Protein AF-A0A8S1L8Z8-F1 (afdb_monomer)

pLDDT: mean 78.49, std 13.45, range [33.56, 95.44]

Secondary structure (DSSP, 8-state):
-HHHHHHHTSTT--HHHHHHHHHHHHHHHHTT---TT----SHHHHHHHHHHHHHHHHHHHHHHHHHHHHHS--HHHHHHHHHHHHHHHHHHHHHHHHHHHHHHHHHHH-SS-TTHHHHHHHHHHHHHHHHHHHHHHHHHHHHHHHHHHHHHHHHHHHHHHHHHHHHHHHHHHHHHHHHHHHHHHHHHHHHHHTT--

Sequence (197 aa):
MWIAEKALQRENLQTIQLFKHCFLEVILSLLAYAYEDYVPVTNLGRIILSYAAYAGFVMASIIISAIIQAFEQEYGEYQACVLLDKLIMKESMYQVTSNIGEQFYYIMKFDKNPFTYNRVKIIQTELKEFQMLKRQYKSIISENIVNLFKRRSRESNDILEEYQDIMKMCKYQNKQIQEMLEELISLQNYHYHNWYD

InterPro domains:
  IPR015449 Potassium channel, calcium-activated, SK [PTHR10153] (4-186)

Mean predicted aligned error: 16.6 Å

Solvent-accessible surface area (backbone atoms only — not comparable to full-atom values): 10795 Å² total; per-residue (Å²): 108,36,55,55,41,72,55,58,71,46,93,80,65,56,72,67,58,57,50,52,52,55,51,50,50,47,52,32,24,28,68,75,44,81,62,89,90,73,68,54,72,19,72,68,38,42,52,52,45,52,51,34,29,50,53,22,52,54,50,50,51,53,51,52,51,52,51,52,58,72,67,52,71,51,72,69,55,49,51,50,50,56,52,49,52,50,47,54,53,50,51,53,45,48,53,48,51,50,54,42,51,52,49,50,50,56,52,72,74,39,87,86,49,97,56,50,68,60,46,53,53,48,42,54,51,45,52,52,50,46,53,50,53,52,51,52,53,50,47,59,50,52,54,53,50,52,54,52,49,56,47,54,51,48,57,51,48,55,52,50,50,53,53,51,50,53,51,51,50,53,53,52,50,52,50,53,52,49,54,52,51,53,51,51,52,52,53,52,53,54,56,58,55,70,73,78,115

Radius of gyration: 38.93 Å; Cα contacts (8 Å, |Δi|>4): 71; chains: 1; bounding box: 88×22×127 Å

Organism: Paramecium primaurelia (NCBI:txid5886)

Nearest PDB structures (foldseek):
  6cnn-assembly1_A  TM=8.667E-01  e=1.350E-03  Homo sapiens
  4wpe-assembly1_A-2  TM=2.719E-01  e=7.290E+00  Saccharomyces cerevisiae S288C

Foldseek 3Di:
DQLVVVVVVPPDDDPVVSVVLLVVLLVCLLVVHDDPVRDRPDPVSVVSSVVSNVNSVVVVVVVVVVVVVVPPDDPVRVVVVLVVLLVVLVVVLVVLVVLLVVLVCVCVVCVDDPCNVVSVVSNVVSVVVSVVSVVVSVVSVVVVVVVVVVVVVVVVVVVVVVVVVVVVVVVVVVVVVVVVVVVVVVVVVVVVVVVVD

Structure (mmCIF, N/CA/C/O backbone):
data_AF-A0A8S1L8Z8-F1
#
_entry.id   AF-A0A8S1L8Z8-F1
#
loop_
_atom_site.group_PDB
_atom_site.id
_atom_site.type_symbol
_atom_site.label_atom_id
_atom_site.label_alt_id
_atom_site.label_comp_id
_atom_site.label_asym_id
_atom_site.label_entity_id
_atom_site.label_seq_id
_atom_site.pdbx_PDB_ins_code
_atom_site.Cartn_x
_atom_site.Cartn_y
_atom_site.Cartn_z
_atom_site.occupancy
_atom_site.B_iso_or_equiv
_atom_si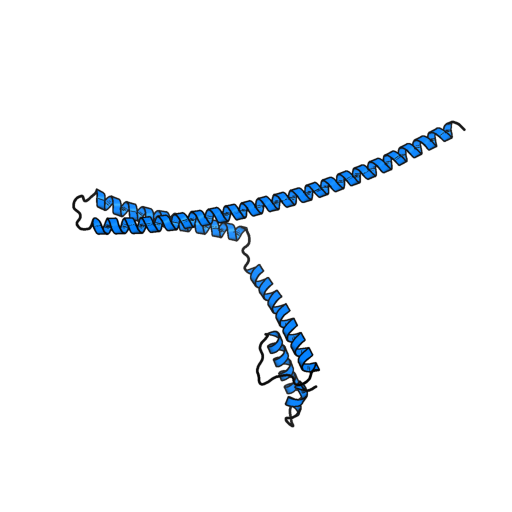te.auth_seq_id
_atom_site.auth_comp_id
_atom_site.auth_asym_id
_atom_site.auth_atom_id
_atom_site.pdbx_PDB_model_num
ATOM 1 N N . MET A 1 1 ? 45.041 5.439 -21.479 1.00 40.00 1 MET A N 1
ATOM 2 C CA . MET A 1 1 ? 46.515 5.354 -21.456 1.00 40.00 1 MET A CA 1
ATOM 3 C C . MET A 1 1 ? 47.145 5.819 -20.136 1.00 40.00 1 MET A C 1
ATOM 5 O O . MET A 1 1 ? 48.226 5.347 -19.870 1.00 40.00 1 MET A O 1
ATOM 9 N N . TRP A 1 2 ? 46.496 6.586 -19.240 1.00 33.56 2 TRP A N 1
ATOM 10 C CA . TRP A 1 2 ? 47.088 6.927 -17.926 1.00 33.56 2 TRP A CA 1
ATOM 11 C C . TRP A 1 2 ? 46.475 6.209 -16.702 1.00 33.56 2 TRP A C 1
ATOM 13 O O . TRP A 1 2 ? 47.080 6.242 -15.638 1.00 33.56 2 TRP A O 1
ATOM 23 N N . ILE A 1 3 ? 45.326 5.519 -16.808 1.00 45.06 3 ILE A N 1
ATOM 24 C CA . ILE A 1 3 ? 44.947 4.506 -15.782 1.00 45.06 3 ILE A CA 1
ATOM 25 C C . ILE A 1 3 ? 46.004 3.392 -15.779 1.00 45.06 3 ILE A C 1
ATOM 27 O O . ILE A 1 3 ? 46.459 2.933 -14.739 1.00 45.06 3 ILE A O 1
ATOM 31 N N . ALA A 1 4 ? 46.467 3.045 -16.984 1.00 42.94 4 ALA A N 1
ATOM 32 C CA . ALA A 1 4 ? 47.589 2.151 -17.192 1.00 42.94 4 ALA A CA 1
ATOM 33 C C . ALA A 1 4 ? 48.902 2.721 -16.623 1.00 42.94 4 ALA A C 1
ATOM 35 O O . ALA A 1 4 ? 49.650 1.963 -16.026 1.00 42.94 4 ALA A O 1
ATOM 36 N N . GLU A 1 5 ? 49.181 4.027 -16.723 1.00 41.53 5 GLU A N 1
ATOM 37 C CA . GLU A 1 5 ? 50.486 4.585 -16.318 1.00 41.53 5 GLU A CA 1
ATOM 38 C C . GLU A 1 5 ? 50.757 4.582 -14.809 1.00 41.53 5 GLU A C 1
ATOM 40 O O . GLU A 1 5 ? 51.890 4.314 -14.427 1.00 41.53 5 GLU A O 1
ATOM 45 N N . LYS A 1 6 ? 49.770 4.785 -13.925 1.00 45.47 6 LYS A N 1
ATOM 46 C CA . LYS A 1 6 ? 50.043 4.747 -12.468 1.00 45.47 6 LYS A CA 1
ATOM 47 C C . LYS A 1 6 ? 50.309 3.321 -11.954 1.00 45.47 6 LYS A C 1
ATOM 49 O O . LYS A 1 6 ? 51.037 3.140 -10.981 1.00 45.47 6 LYS A O 1
ATOM 54 N N . ALA A 1 7 ? 49.769 2.309 -12.639 1.00 44.31 7 ALA A N 1
ATOM 55 C CA . ALA A 1 7 ? 50.086 0.898 -12.412 1.00 44.31 7 ALA A CA 1
ATOM 56 C C . ALA A 1 7 ? 51.358 0.438 -13.161 1.00 44.31 7 ALA A C 1
ATOM 58 O O . ALA A 1 7 ? 52.054 -0.442 -12.664 1.00 44.31 7 ALA A O 1
ATOM 59 N N . LEU A 1 8 ? 51.698 1.056 -14.302 1.00 43.69 8 LEU A N 1
ATOM 60 C CA . LEU A 1 8 ? 52.957 0.848 -15.042 1.00 43.69 8 LEU A CA 1
ATOM 61 C C . LEU A 1 8 ? 54.173 1.528 -14.389 1.00 43.69 8 LEU A C 1
ATOM 63 O O . LEU A 1 8 ? 55.294 1.084 -14.603 1.00 43.69 8 LEU A O 1
ATOM 67 N N . GLN A 1 9 ? 53.978 2.587 -13.596 1.00 45.62 9 GLN A N 1
ATOM 68 C CA . GLN A 1 9 ? 55.050 3.287 -12.872 1.00 45.62 9 GLN A CA 1
ATOM 69 C C . GLN A 1 9 ? 55.606 2.498 -11.675 1.00 45.62 9 GLN A C 1
ATOM 71 O O . GLN A 1 9 ? 56.643 2.866 -11.128 1.00 45.62 9 GLN A O 1
ATOM 76 N N . ARG A 1 10 ? 54.950 1.407 -11.259 1.00 50.19 10 ARG A N 1
ATOM 77 C CA . ARG A 1 10 ? 55.551 0.405 -10.372 1.00 50.19 10 ARG A CA 1
ATOM 78 C C . ARG A 1 10 ? 56.229 -0.628 -11.263 1.00 50.19 10 ARG A C 1
ATOM 80 O O . ARG A 1 10 ? 55.540 -1.378 -11.943 1.00 50.19 10 ARG A O 1
ATOM 87 N N . GLU A 1 11 ? 57.558 -0.655 -11.247 1.00 45.78 11 GLU A N 1
ATOM 88 C CA . GLU A 1 11 ? 58.464 -1.356 -12.179 1.00 45.78 11 GLU A CA 1
ATOM 89 C C . GLU A 1 11 ? 58.267 -2.883 -12.372 1.00 45.78 11 GLU A C 1
ATOM 91 O O . GLU A 1 11 ? 59.116 -3.527 -12.975 1.00 45.78 11 GLU A O 1
ATOM 96 N N . ASN A 1 12 ? 57.185 -3.515 -11.902 1.00 51.72 12 ASN A N 1
ATOM 97 C CA . ASN A 1 12 ? 56.955 -4.953 -12.086 1.00 51.72 12 ASN A CA 1
ATOM 98 C C . ASN A 1 12 ? 55.495 -5.394 -11.841 1.00 51.72 12 ASN A C 1
ATOM 100 O O . ASN A 1 12 ? 55.239 -6.306 -11.054 1.00 51.72 12 ASN A O 1
ATOM 104 N N . LEU A 1 13 ? 54.503 -4.776 -12.494 1.00 55.84 13 LEU A N 1
ATOM 105 C CA . LEU A 1 13 ? 53.135 -5.319 -12.479 1.00 55.84 13 LEU A CA 1
ATOM 106 C C . LEU A 1 13 ? 52.846 -6.183 -13.712 1.00 55.84 13 LEU A C 1
ATOM 108 O O . LEU A 1 13 ? 52.823 -5.713 -14.848 1.00 55.84 13 LEU A O 1
ATOM 112 N N . GLN A 1 14 ? 52.572 -7.465 -13.464 1.00 66.12 14 GLN A N 1
ATOM 113 C CA . GLN A 1 14 ? 52.129 -8.430 -14.469 1.00 66.12 14 GLN A CA 1
ATOM 114 C C . GLN A 1 14 ? 50.819 -7.944 -15.117 1.00 66.12 14 GLN A C 1
ATOM 116 O O . GLN A 1 14 ? 49.905 -7.500 -14.421 1.00 66.12 14 GLN A O 1
ATOM 121 N N . THR A 1 15 ? 50.684 -8.075 -16.439 1.00 64.81 15 THR A N 1
ATOM 122 C CA . THR A 1 15 ? 49.499 -7.676 -17.236 1.00 64.81 15 THR A CA 1
ATOM 123 C C . THR A 1 15 ? 48.162 -8.157 -16.658 1.00 64.81 15 THR A C 1
ATOM 125 O O . THR A 1 15 ? 47.149 -7.466 -16.756 1.00 64.81 15 THR A O 1
ATOM 128 N N . ILE A 1 16 ? 48.162 -9.309 -15.985 1.00 67.06 16 ILE A N 1
ATOM 129 C CA . ILE A 1 16 ? 46.995 -9.888 -15.305 1.00 67.06 16 ILE A CA 1
ATOM 130 C C . ILE A 1 16 ? 46.530 -9.026 -14.118 1.00 67.06 16 ILE A C 1
ATOM 132 O O . ILE A 1 16 ? 45.330 -8.894 -13.884 1.00 67.06 16 ILE A O 1
ATOM 136 N N . GLN A 1 17 ? 47.452 -8.431 -13.360 1.00 68.75 17 GLN A N 1
ATOM 137 C CA . GLN A 1 17 ? 47.114 -7.568 -12.224 1.00 68.75 17 GLN A CA 1
ATOM 138 C C . GLN A 1 17 ? 46.513 -6.241 -12.704 1.00 68.75 17 GLN A C 1
ATOM 140 O O . GLN A 1 17 ? 45.482 -5.823 -12.184 1.00 68.75 17 GLN A O 1
ATOM 145 N N . LEU A 1 18 ? 47.072 -5.642 -13.762 1.00 68.81 18 LEU A N 1
ATOM 146 C CA . LEU A 1 18 ? 46.500 -4.458 -14.420 1.00 68.81 18 LEU A CA 1
ATOM 147 C C . LEU A 1 18 ? 45.060 -4.696 -14.893 1.00 68.81 18 LEU A C 1
ATOM 149 O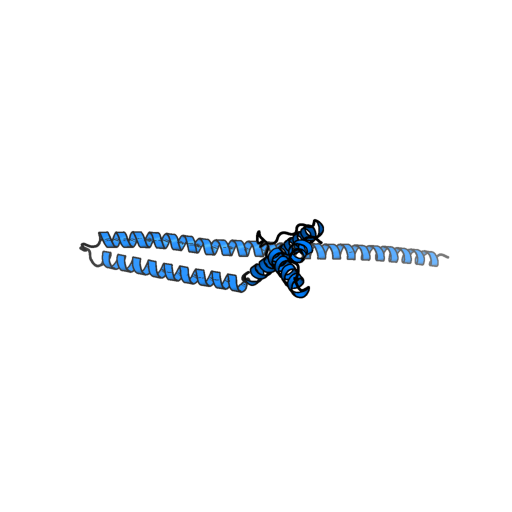 O . LEU A 1 18 ? 44.186 -3.867 -14.648 1.00 68.81 18 LEU A O 1
ATOM 153 N N . PHE A 1 19 ? 44.792 -5.844 -15.520 1.00 74.19 19 PHE A N 1
ATOM 154 C CA . PHE A 1 19 ? 43.442 -6.188 -15.969 1.00 74.19 19 PHE A CA 1
ATOM 155 C C . PHE A 1 19 ? 42.450 -6.303 -14.801 1.00 74.19 19 PHE A C 1
ATOM 157 O O . PHE A 1 19 ? 41.339 -5.783 -14.884 1.00 74.19 19 PHE A O 1
ATOM 164 N N . LYS A 1 20 ? 42.861 -6.925 -13.686 1.00 77.44 20 LYS A N 1
ATOM 165 C CA . LYS A 1 20 ? 42.032 -7.036 -12.473 1.00 77.44 20 LYS A CA 1
ATOM 166 C C . LYS A 1 20 ? 41.680 -5.670 -11.881 1.00 77.44 20 LYS A C 1
ATOM 168 O O . LYS A 1 20 ? 40.533 -5.471 -11.492 1.00 77.44 20 LYS A O 1
ATOM 173 N N . HIS A 1 21 ? 42.632 -4.738 -11.838 1.00 74.50 21 HIS A N 1
ATOM 174 C CA . HIS A 1 21 ? 42.389 -3.387 -11.326 1.00 74.50 21 HIS A CA 1
ATOM 175 C C . HIS A 1 21 ? 41.426 -2.599 -12.219 1.00 74.50 21 HIS A C 1
ATOM 177 O O . HIS A 1 21 ? 40.446 -2.060 -11.714 1.00 74.50 21 HIS A O 1
ATOM 183 N N . CYS A 1 22 ? 41.626 -2.623 -13.540 1.00 75.31 22 CYS A N 1
ATOM 184 C CA . CYS A 1 22 ? 40.702 -1.985 -14.483 1.00 75.31 22 CYS A CA 1
ATOM 185 C C . CYS A 1 22 ? 39.285 -2.572 -14.394 1.00 75.31 22 CYS A C 1
ATOM 187 O O . CYS A 1 22 ? 38.303 -1.837 -14.435 1.00 75.31 22 CYS A O 1
ATOM 189 N N . PHE A 1 23 ? 39.163 -3.896 -14.263 1.00 80.69 23 PHE A N 1
ATOM 190 C CA . PHE A 1 23 ? 37.865 -4.557 -14.134 1.00 80.69 23 PHE A CA 1
ATOM 191 C C . PHE A 1 23 ? 37.140 -4.150 -12.845 1.00 80.69 23 PHE A C 1
ATOM 193 O O . PHE A 1 23 ? 35.948 -3.843 -12.872 1.00 80.69 23 PHE A O 1
ATOM 200 N N . LEU A 1 24 ? 37.870 -4.090 -11.729 1.00 81.88 24 LEU A N 1
ATOM 201 C CA . LEU A 1 24 ? 37.337 -3.644 -10.446 1.00 81.88 24 LEU A CA 1
ATOM 202 C C . LEU A 1 24 ? 36.880 -2.178 -10.502 1.00 81.88 24 LEU A C 1
ATOM 204 O O . LEU A 1 24 ? 35.783 -1.875 -10.047 1.00 81.88 24 LEU A O 1
ATOM 208 N N . GLU A 1 25 ? 37.659 -1.284 -11.115 1.00 78.06 25 GLU A N 1
ATOM 209 C CA . GLU A 1 25 ? 37.277 0.126 -11.293 1.00 78.06 25 GLU A CA 1
ATOM 210 C C . GLU A 1 25 ? 36.000 0.290 -12.124 1.00 78.06 25 GLU A C 1
ATOM 212 O O . GLU A 1 25 ? 35.131 1.086 -11.771 1.00 78.06 25 GLU A O 1
ATOM 217 N N . VAL A 1 26 ? 35.847 -0.485 -13.201 1.00 81.00 26 VAL A N 1
ATOM 218 C CA . VAL A 1 26 ? 34.633 -0.448 -14.028 1.00 81.00 26 VAL A CA 1
ATOM 219 C C . VAL A 1 26 ? 33.415 -0.927 -13.235 1.00 81.00 26 VAL A C 1
ATOM 221 O O . VAL A 1 26 ? 32.364 -0.296 -13.316 1.00 81.00 26 VAL A O 1
ATOM 224 N N . ILE A 1 27 ? 33.547 -1.988 -12.430 1.00 83.00 27 ILE A N 1
ATOM 225 C CA . ILE A 1 27 ? 32.463 -2.468 -11.554 1.00 83.00 27 ILE A CA 1
ATOM 226 C C . ILE A 1 27 ? 32.089 -1.420 -10.505 1.00 83.00 27 ILE A C 1
ATOM 228 O O . ILE A 1 27 ? 30.907 -1.159 -10.293 1.00 83.00 27 ILE A O 1
ATOM 232 N N . LEU A 1 28 ? 33.074 -0.804 -9.856 1.00 82.38 28 LEU A N 1
ATOM 233 C CA . LEU A 1 28 ? 32.818 0.231 -8.856 1.00 82.38 28 LEU A CA 1
ATOM 234 C C . LEU A 1 28 ? 32.130 1.445 -9.491 1.00 82.38 28 LEU A C 1
ATOM 236 O O . LEU A 1 28 ? 31.117 1.916 -8.977 1.00 82.38 28 LEU A O 1
ATOM 240 N N . SER A 1 29 ? 32.597 1.868 -10.667 1.00 81.38 29 SER A N 1
ATOM 241 C CA . SER A 1 29 ? 31.971 2.944 -11.433 1.00 81.38 29 SER A CA 1
ATOM 242 C C . SER A 1 29 ? 30.536 2.604 -11.850 1.00 81.38 29 SER A C 1
ATOM 244 O O . SER A 1 29 ? 29.681 3.482 -11.793 1.00 81.38 29 SER A O 1
ATOM 246 N N . LEU A 1 30 ? 30.246 1.351 -12.228 1.00 82.19 30 LEU A N 1
ATOM 247 C CA . LEU A 1 30 ? 28.883 0.872 -12.510 1.00 82.19 30 LEU A CA 1
ATOM 248 C C . LEU A 1 30 ? 27.980 0.949 -11.268 1.00 82.19 30 LEU A C 1
ATOM 250 O O . LEU A 1 30 ? 26.796 1.246 -11.381 1.00 82.19 30 LEU A O 1
ATOM 254 N N . LEU A 1 31 ? 28.536 0.721 -10.080 1.00 82.88 31 LEU A N 1
ATOM 255 C CA . LEU A 1 31 ? 27.826 0.840 -8.804 1.00 82.88 31 LEU A CA 1
ATOM 256 C C . LEU A 1 31 ? 27.751 2.285 -8.282 1.00 82.88 31 LEU A C 1
A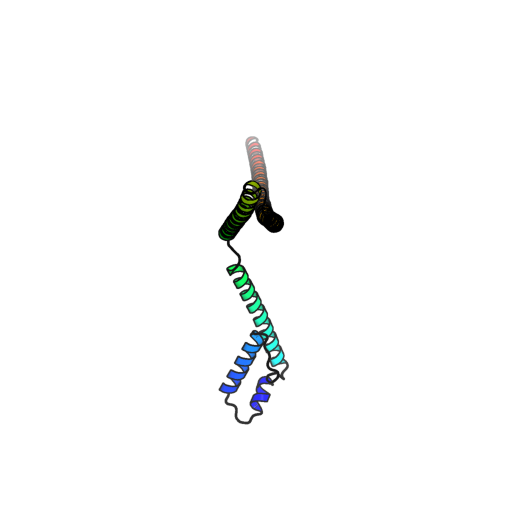TOM 258 O O . LEU A 1 31 ? 27.312 2.499 -7.154 1.00 82.88 31 LEU A O 1
ATOM 262 N N . ALA A 1 32 ? 28.184 3.270 -9.079 1.00 77.75 32 ALA A N 1
ATOM 263 C CA . ALA A 1 32 ? 28.322 4.671 -8.676 1.00 77.75 32 ALA A CA 1
ATOM 264 C C . ALA A 1 32 ? 29.169 4.860 -7.399 1.00 77.75 32 ALA A C 1
ATOM 266 O O . ALA A 1 32 ? 29.003 5.835 -6.666 1.00 77.75 32 ALA A O 1
ATOM 267 N N . TYR A 1 33 ? 30.092 3.931 -7.142 1.00 77.94 33 TYR A N 1
ATOM 268 C CA . TYR A 1 33 ? 31.011 3.965 -6.017 1.00 77.94 33 TYR A CA 1
ATOM 269 C C . TYR A 1 33 ? 32.418 4.293 -6.517 1.00 77.94 33 TYR A C 1
ATOM 271 O O . TYR A 1 33 ? 32.887 3.724 -7.501 1.00 77.94 33 TYR A O 1
ATOM 279 N N . ALA A 1 34 ? 33.114 5.203 -5.842 1.00 67.06 34 ALA A N 1
ATOM 280 C CA . ALA A 1 34 ? 34.468 5.595 -6.213 1.00 67.06 34 ALA A CA 1
ATOM 281 C C . ALA A 1 34 ? 35.375 5.610 -4.980 1.00 67.06 34 ALA A C 1
ATOM 283 O O . ALA A 1 34 ? 35.053 6.242 -3.977 1.00 67.06 34 ALA A O 1
ATOM 284 N N . TYR A 1 35 ? 36.521 4.933 -5.074 1.00 67.12 35 TYR A N 1
ATOM 285 C CA . TYR A 1 35 ? 37.623 5.102 -4.128 1.00 67.12 35 TYR A CA 1
ATOM 286 C C . TYR A 1 35 ? 38.502 6.274 -4.578 1.00 67.12 35 TYR A C 1
ATOM 288 O O . TYR A 1 35 ? 38.865 6.353 -5.752 1.00 67.12 35 TYR A O 1
ATOM 296 N N . GLU A 1 36 ? 38.894 7.148 -3.648 1.00 59.69 36 GLU A N 1
ATOM 297 C CA . GLU A 1 36 ? 39.768 8.301 -3.936 1.00 59.69 36 GLU A CA 1
ATOM 298 C C . GLU A 1 36 ? 41.150 7.886 -4.480 1.00 59.69 36 GLU A C 1
ATOM 300 O O . GLU A 1 36 ? 41.777 8.630 -5.235 1.00 59.69 36 GLU A O 1
ATOM 305 N N . ASP A 1 37 ? 41.597 6.667 -4.171 1.00 59.28 37 ASP A N 1
ATOM 306 C CA . ASP A 1 37 ? 42.913 6.152 -4.564 1.00 59.28 37 ASP A CA 1
ATOM 307 C C . ASP A 1 37 ? 43.025 5.777 -6.056 1.00 59.28 37 ASP A C 1
ATOM 309 O O . ASP A 1 37 ? 44.136 5.698 -6.594 1.00 59.28 37 ASP A O 1
ATOM 313 N N . TYR A 1 38 ? 41.894 5.578 -6.744 1.00 58.94 38 TYR A N 1
ATOM 314 C CA . TYR A 1 38 ? 41.819 4.986 -8.085 1.00 58.94 38 TYR A CA 1
ATOM 315 C C . TYR A 1 38 ? 41.048 5.897 -9.054 1.00 58.94 38 TYR A C 1
ATOM 317 O O . TYR A 1 38 ? 39.907 5.634 -9.429 1.00 58.94 38 TYR A O 1
ATOM 325 N N . VAL A 1 39 ? 41.675 7.012 -9.448 1.00 65.69 39 VAL A N 1
ATOM 326 C CA . VAL A 1 39 ? 41.102 7.990 -10.392 1.00 65.69 39 VAL A CA 1
ATOM 327 C C . VAL A 1 39 ? 41.846 7.956 -11.731 1.00 65.69 39 VAL A C 1
ATOM 329 O O . VAL A 1 39 ? 43.077 8.078 -11.762 1.00 65.69 39 VAL A O 1
ATOM 332 N N . PRO A 1 40 ? 41.133 7.878 -12.871 1.00 67.94 40 PRO A N 1
ATOM 333 C CA . PRO A 1 40 ? 41.758 7.897 -14.181 1.00 67.94 40 PRO A CA 1
ATOM 334 C C . PRO A 1 40 ? 42.373 9.257 -14.499 1.00 67.94 40 PRO A C 1
ATOM 336 O O . PRO A 1 40 ? 41.701 10.291 -14.568 1.00 67.94 40 PRO A O 1
ATOM 339 N N . VAL A 1 41 ? 43.670 9.257 -14.790 1.00 69.94 41 VAL A N 1
ATOM 340 C CA . VAL A 1 41 ? 44.373 10.500 -15.127 1.00 69.94 41 VAL A CA 1
ATOM 341 C C . VAL A 1 41 ? 44.239 10.844 -16.621 1.00 69.94 41 VAL A C 1
ATOM 343 O O . VAL A 1 41 ? 44.317 12.008 -16.995 1.00 69.94 41 VAL A O 1
ATOM 346 N N . THR A 1 42 ? 43.932 9.865 -17.486 1.00 77.88 42 THR A N 1
ATOM 347 C CA . THR A 1 42 ? 43.736 10.117 -18.928 1.00 77.88 42 THR A CA 1
ATOM 348 C C . THR A 1 42 ? 42.338 10.603 -19.230 1.00 77.88 42 THR A C 1
ATOM 350 O O . THR A 1 42 ? 41.378 9.967 -18.801 1.00 77.88 42 THR A O 1
ATOM 353 N N . ASN A 1 43 ? 42.234 11.555 -20.157 1.00 79.25 43 ASN A N 1
ATOM 354 C CA . ASN A 1 43 ? 40.965 11.985 -20.748 1.00 79.25 43 ASN A CA 1
ATOM 355 C C . ASN A 1 43 ? 40.147 10.806 -21.308 1.00 79.25 43 ASN A C 1
ATOM 357 O O . ASN A 1 43 ? 38.970 10.685 -20.996 1.00 79.25 43 ASN A O 1
ATOM 361 N N . LEU A 1 44 ? 40.773 9.871 -22.037 1.00 79.06 44 LEU A N 1
ATOM 362 C CA . LEU A 1 44 ? 40.081 8.674 -22.544 1.00 79.06 44 LEU A CA 1
ATOM 363 C C . LEU A 1 44 ? 39.584 7.744 -21.426 1.00 79.06 44 LEU A C 1
ATOM 365 O O . LEU A 1 44 ? 38.491 7.202 -21.516 1.00 79.06 44 LEU A O 1
ATOM 369 N N . GLY A 1 45 ? 40.369 7.578 -20.359 1.00 76.38 45 GLY A N 1
ATOM 370 C CA . GLY A 1 45 ? 39.969 6.762 -19.209 1.00 76.38 45 GLY A CA 1
ATOM 371 C C . GLY A 1 45 ? 38.801 7.380 -18.439 1.00 76.38 45 GLY A C 1
ATOM 372 O O . GLY A 1 45 ? 37.883 6.670 -18.046 1.00 76.38 45 GLY A O 1
ATOM 373 N N . ARG A 1 46 ? 38.800 8.712 -18.300 1.00 80.00 46 ARG A N 1
ATOM 374 C CA . ARG A 1 46 ? 37.684 9.473 -17.722 1.00 80.00 46 ARG A CA 1
ATOM 375 C C . ARG A 1 46 ? 36.407 9.282 -18.532 1.00 80.00 46 ARG A C 1
ATOM 377 O O . ARG A 1 46 ? 35.385 8.964 -17.946 1.00 80.00 46 ARG A O 1
ATOM 384 N N . ILE A 1 47 ? 36.488 9.387 -19.861 1.00 85.38 47 ILE A N 1
ATOM 385 C CA . ILE A 1 47 ? 35.341 9.158 -20.753 1.00 85.38 47 ILE A CA 1
ATOM 386 C C . ILE A 1 47 ? 34.781 7.740 -20.570 1.00 85.38 47 ILE A C 1
ATOM 388 O O . ILE A 1 47 ? 33.573 7.580 -20.416 1.00 85.38 47 ILE A O 1
ATOM 392 N N . ILE A 1 48 ? 35.641 6.716 -20.534 1.00 84.19 48 ILE A N 1
ATOM 393 C CA . ILE A 1 48 ? 35.214 5.318 -20.358 1.00 84.19 48 ILE A CA 1
ATOM 394 C C . ILE A 1 48 ? 34.509 5.111 -19.010 1.00 84.19 48 ILE A C 1
ATOM 396 O O . ILE A 1 48 ? 33.437 4.508 -18.982 1.00 84.19 48 ILE A O 1
ATOM 400 N N . LEU A 1 49 ? 35.056 5.635 -17.907 1.00 82.81 49 LEU A N 1
ATOM 401 C CA . LEU A 1 49 ? 34.394 5.530 -16.601 1.00 82.81 49 LEU A CA 1
ATOM 402 C C . LEU A 1 49 ? 33.089 6.332 -16.544 1.00 82.81 49 LEU A C 1
ATOM 404 O O . LEU A 1 49 ? 32.120 5.863 -15.960 1.00 82.81 49 LEU A O 1
ATOM 408 N N . SER A 1 50 ? 33.000 7.490 -17.204 1.00 83.56 50 SER A N 1
ATOM 409 C CA . SER A 1 50 ? 31.733 8.226 -17.312 1.00 83.56 50 SER A CA 1
ATOM 410 C C . SER A 1 50 ? 30.650 7.411 -18.030 1.00 83.56 50 SER A C 1
ATOM 412 O O . SER A 1 50 ? 29.510 7.379 -17.568 1.00 83.56 50 SER A O 1
ATOM 414 N N . TYR A 1 51 ? 30.996 6.701 -19.111 1.00 87.31 51 TYR A N 1
ATOM 415 C CA . TYR A 1 51 ? 30.066 5.781 -19.774 1.00 87.31 51 TYR A CA 1
ATOM 416 C C . TYR A 1 51 ? 29.700 4.583 -18.893 1.00 87.31 51 TYR A C 1
ATOM 418 O O . TYR A 1 51 ? 28.533 4.197 -18.860 1.00 87.31 51 TYR A O 1
ATOM 426 N N . ALA A 1 52 ? 30.659 4.020 -18.151 1.00 86.06 52 ALA A N 1
ATOM 427 C CA . ALA A 1 52 ? 30.395 2.936 -17.206 1.00 86.06 52 ALA A CA 1
ATOM 428 C C . ALA A 1 52 ? 29.439 3.382 -16.087 1.00 86.06 52 ALA A C 1
ATOM 430 O O . ALA A 1 52 ? 28.469 2.689 -15.801 1.00 86.06 52 ALA A O 1
ATOM 431 N N . ALA A 1 53 ? 29.642 4.570 -15.512 1.00 85.56 53 ALA A N 1
ATOM 432 C CA . ALA A 1 53 ? 28.739 5.140 -14.514 1.00 85.56 53 ALA A CA 1
ATOM 433 C C . ALA A 1 53 ? 27.327 5.373 -15.071 1.00 85.56 53 ALA A C 1
ATOM 435 O O . ALA A 1 53 ? 26.339 5.026 -14.423 1.00 85.56 53 ALA A O 1
ATOM 436 N N . TYR A 1 54 ? 27.218 5.902 -16.293 1.00 90.44 54 TYR A N 1
ATOM 437 C CA . TYR A 1 54 ? 25.922 6.096 -16.941 1.00 90.44 54 TYR A CA 1
ATOM 438 C C . TYR A 1 54 ? 25.201 4.767 -17.206 1.00 90.44 54 TYR A C 1
ATOM 440 O O . TYR A 1 54 ? 24.020 4.630 -16.893 1.00 90.44 54 TYR A O 1
ATOM 448 N N . ALA A 1 55 ? 25.910 3.760 -17.723 1.00 89.62 55 ALA A N 1
ATOM 449 C CA . ALA A 1 55 ? 25.354 2.425 -17.933 1.00 89.62 55 ALA A CA 1
ATOM 450 C C . ALA A 1 55 ? 24.886 1.788 -16.614 1.00 89.62 55 ALA A C 1
ATOM 452 O O . ALA A 1 55 ? 23.821 1.175 -16.564 1.00 89.62 55 ALA A O 1
ATOM 453 N N . GLY A 1 56 ? 25.648 1.989 -15.537 1.00 89.31 56 GLY A N 1
ATOM 454 C CA . GLY A 1 56 ? 25.300 1.546 -14.191 1.00 89.31 56 GLY A CA 1
ATOM 455 C C . GLY A 1 56 ? 24.006 2.173 -13.687 1.00 89.31 56 GLY A C 1
ATOM 456 O O . GLY A 1 56 ? 23.113 1.467 -13.225 1.00 89.31 56 GLY A O 1
ATOM 457 N N . PHE A 1 57 ? 23.856 3.485 -13.874 1.00 89.38 57 PHE A N 1
ATOM 458 C CA . PHE A 1 57 ? 22.633 4.209 -13.536 1.00 89.38 57 PHE A CA 1
ATOM 459 C C . PHE A 1 57 ? 21.411 3.699 -14.316 1.00 89.38 57 PHE A C 1
ATOM 461 O O . PHE A 1 57 ? 20.358 3.459 -13.724 1.00 89.38 57 PHE A O 1
ATOM 468 N N . VAL A 1 58 ? 21.549 3.482 -15.628 1.00 92.44 58 VAL A N 1
ATOM 469 C CA . VAL A 1 58 ? 20.465 2.939 -16.465 1.00 92.44 58 VAL A CA 1
ATOM 470 C C . VAL A 1 58 ? 20.060 1.542 -15.990 1.00 92.44 58 VAL A C 1
ATOM 472 O O . VAL A 1 58 ? 18.874 1.279 -15.796 1.00 92.44 58 VAL A O 1
ATOM 475 N N . MET A 1 59 ? 21.029 0.660 -15.733 1.00 89.75 59 MET A N 1
ATOM 476 C CA . MET A 1 59 ? 20.759 -0.690 -15.230 1.00 89.75 59 MET A CA 1
ATOM 477 C C . MET A 1 59 ? 20.105 -0.672 -13.846 1.00 89.75 59 MET A C 1
ATOM 479 O O . MET A 1 59 ? 19.136 -1.396 -13.622 1.00 89.75 59 MET A O 1
ATOM 483 N N . ALA A 1 60 ? 20.579 0.180 -12.935 1.00 89.62 60 ALA A N 1
ATOM 484 C CA . ALA A 1 60 ? 19.974 0.350 -11.618 1.00 89.62 60 ALA A CA 1
ATOM 485 C C . ALA A 1 60 ? 18.520 0.830 -11.728 1.00 89.62 60 ALA A C 1
ATOM 487 O O . ALA A 1 60 ? 17.650 0.301 -11.043 1.00 89.62 60 ALA A O 1
ATOM 488 N N . SER A 1 61 ? 18.231 1.773 -12.630 1.00 89.31 61 SER A N 1
ATOM 489 C CA . SER A 1 61 ? 16.869 2.253 -12.874 1.00 89.31 61 SER A CA 1
ATOM 490 C C . SER A 1 61 ? 15.941 1.141 -13.376 1.00 89.31 61 SER A C 1
ATOM 492 O O . SER A 1 61 ? 14.825 1.014 -12.873 1.00 89.31 61 SER A O 1
ATOM 494 N N . ILE A 1 62 ? 16.412 0.293 -14.296 1.00 91.81 62 ILE A N 1
ATOM 495 C CA . ILE A 1 62 ? 15.649 -0.865 -14.788 1.00 91.81 62 ILE A CA 1
ATOM 496 C C . ILE A 1 62 ? 15.391 -1.865 -13.657 1.00 91.81 62 ILE A C 1
ATOM 498 O O . ILE A 1 62 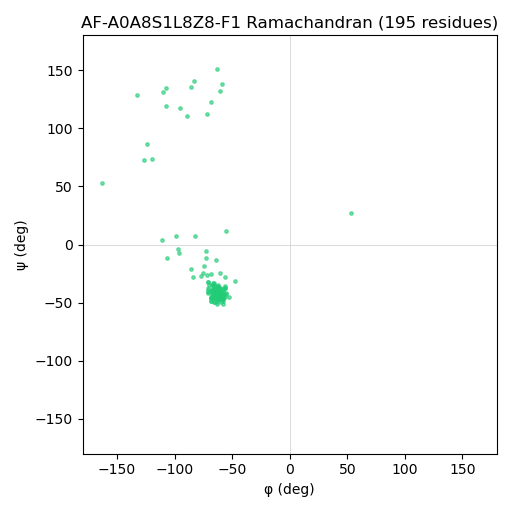? 14.260 -2.315 -13.490 1.00 91.81 62 ILE A O 1
ATOM 502 N N . ILE A 1 63 ? 16.411 -2.186 -12.853 1.00 91.75 63 ILE A N 1
ATOM 503 C CA . ILE A 1 63 ? 16.278 -3.111 -11.718 1.00 91.75 63 ILE A CA 1
ATOM 504 C C . ILE A 1 63 ? 15.282 -2.567 -10.693 1.00 91.75 63 ILE A C 1
ATOM 506 O O . ILE A 1 63 ? 14.403 -3.302 -10.256 1.00 91.75 63 ILE A O 1
ATOM 510 N N . ILE A 1 64 ? 15.375 -1.283 -10.338 1.00 90.56 64 ILE A N 1
ATOM 511 C CA . ILE A 1 64 ? 14.434 -0.639 -9.414 1.00 90.56 64 ILE A CA 1
ATOM 512 C C . ILE A 1 64 ? 13.015 -0.709 -9.979 1.00 90.56 64 ILE A C 1
ATOM 514 O O . ILE A 1 64 ? 12.098 -1.087 -9.259 1.00 90.56 64 ILE A O 1
ATOM 518 N N . SER A 1 65 ? 12.831 -0.410 -11.268 1.00 89.56 65 SER A N 1
ATOM 519 C CA . SER A 1 65 ? 11.523 -0.513 -11.923 1.00 89.56 65 SER A CA 1
ATOM 520 C C . SER A 1 65 ? 10.974 -1.941 -11.892 1.00 89.56 65 SER A C 1
ATOM 522 O O . SER A 1 65 ? 9.797 -2.129 -11.600 1.00 89.56 65 SER A O 1
ATOM 524 N N . ALA A 1 66 ? 11.809 -2.946 -12.162 1.00 89.25 66 ALA A N 1
ATOM 525 C CA . ALA A 1 66 ? 11.409 -4.350 -12.127 1.00 89.25 66 ALA A CA 1
ATOM 526 C C . ALA A 1 66 ? 11.052 -4.810 -10.705 1.00 89.25 66 ALA A C 1
ATOM 528 O O . ALA A 1 66 ? 10.076 -5.528 -10.519 1.00 89.25 66 ALA A O 1
ATOM 529 N N . ILE A 1 67 ? 11.803 -4.358 -9.695 1.00 90.81 67 ILE A N 1
ATOM 530 C CA . ILE A 1 67 ? 11.501 -4.613 -8.282 1.00 90.81 67 ILE A CA 1
ATOM 531 C C . ILE A 1 67 ? 10.163 -3.975 -7.910 1.00 90.81 67 ILE A C 1
ATOM 533 O O . ILE A 1 67 ? 9.320 -4.643 -7.324 1.00 90.81 67 ILE A O 1
ATOM 537 N N . ILE A 1 68 ? 9.942 -2.708 -8.272 1.00 86.81 68 ILE A N 1
ATOM 538 C CA . ILE A 1 68 ? 8.679 -2.014 -7.990 1.00 86.81 68 ILE A CA 1
ATOM 539 C C . ILE A 1 68 ? 7.505 -2.767 -8.616 1.00 86.81 68 ILE A C 1
ATOM 541 O O . ILE A 1 68 ? 6.532 -3.015 -7.918 1.00 86.81 68 ILE A O 1
ATOM 545 N N . GLN A 1 69 ? 7.620 -3.188 -9.878 1.00 82.62 69 GLN A N 1
ATOM 546 C CA . GLN A 1 69 ? 6.585 -3.983 -10.547 1.00 82.62 69 GLN A CA 1
ATOM 547 C C . GLN A 1 69 ? 6.364 -5.345 -9.880 1.00 82.62 69 GLN A C 1
ATOM 549 O O . GLN A 1 69 ? 5.228 -5.784 -9.764 1.00 82.62 69 GLN A O 1
ATOM 554 N N . ALA A 1 70 ? 7.423 -6.007 -9.404 1.00 80.50 70 ALA A N 1
ATOM 555 C CA . ALA A 1 70 ? 7.303 -7.283 -8.698 1.00 80.50 70 ALA A CA 1
ATOM 556 C C . ALA A 1 70 ? 6.629 -7.157 -7.318 1.00 80.50 70 ALA A C 1
ATOM 558 O O . ALA A 1 70 ? 6.072 -8.131 -6.822 1.00 80.50 70 ALA A O 1
ATOM 559 N N . PHE A 1 71 ? 6.694 -5.977 -6.693 1.00 80.44 71 PHE A N 1
ATOM 560 C CA . PHE A 1 71 ? 6.011 -5.669 -5.431 1.00 80.44 71 PHE A CA 1
ATOM 561 C C . PHE A 1 71 ? 4.673 -4.944 -5.627 1.00 80.44 71 PHE A C 1
ATOM 563 O O . PHE A 1 71 ? 3.975 -4.671 -4.646 1.00 80.44 71 PHE A O 1
ATOM 570 N N . GLU A 1 72 ? 4.311 -4.610 -6.863 1.00 78.81 72 GLU A N 1
ATOM 571 C CA . GLU A 1 72 ? 3.025 -4.008 -7.171 1.00 78.81 72 GLU A CA 1
ATOM 572 C C . GLU A 1 72 ? 1.951 -5.086 -7.010 1.00 78.81 72 GLU A C 1
ATOM 574 O O . GLU A 1 72 ? 1.931 -6.080 -7.730 1.00 78.81 72 GLU A O 1
ATOM 579 N N . GLN A 1 73 ? 1.089 -4.921 -6.005 1.00 68.06 73 GLN A N 1
ATOM 580 C CA . GLN A 1 73 ? 0.049 -5.901 -5.702 1.00 68.06 73 GLN A CA 1
ATOM 581 C C . GLN A 1 73 ? -0.896 -6.068 -6.887 1.00 68.06 73 GLN A C 1
ATOM 583 O O . GLN A 1 73 ? -1.444 -5.088 -7.409 1.00 68.06 73 GLN A O 1
ATOM 588 N N . GLU A 1 74 ? -1.163 -7.320 -7.251 1.00 73.94 74 GLU A N 1
ATOM 589 C CA . GLU A 1 74 ? -2.213 -7.607 -8.214 1.00 73.94 74 GLU A CA 1
ATOM 590 C C . GLU A 1 74 ? -3.572 -7.166 -7.657 1.00 73.94 74 GLU A C 1
ATOM 592 O O . GLU A 1 74 ? -3.835 -7.168 -6.451 1.00 73.94 74 GLU A O 1
ATOM 597 N N . TYR A 1 75 ? -4.488 -6.796 -8.549 1.00 66.69 75 TYR A N 1
ATOM 598 C CA . TYR A 1 75 ? -5.781 -6.235 -8.159 1.00 66.69 75 TYR A CA 1
ATOM 599 C C . TYR A 1 75 ? -6.582 -7.144 -7.208 1.00 66.69 75 TYR A C 1
ATOM 601 O O . TYR A 1 75 ? -7.246 -6.655 -6.291 1.00 66.69 75 TYR A O 1
ATOM 609 N N . GLY A 1 76 ? -6.509 -8.465 -7.412 1.00 71.00 76 GLY A N 1
ATOM 610 C CA . GLY A 1 76 ? -7.151 -9.446 -6.535 1.00 71.00 76 GLY A CA 1
ATOM 611 C C . GLY A 1 76 ? -6.551 -9.461 -5.128 1.00 71.00 76 GLY A C 1
ATOM 612 O O . GLY A 1 76 ? -7.292 -9.511 -4.146 1.00 71.00 76 GLY A O 1
ATOM 613 N N . GLU A 1 77 ? -5.228 -9.335 -5.022 1.00 75.75 77 GLU A N 1
ATOM 614 C CA . GLU A 1 77 ? -4.515 -9.267 -3.745 1.00 75.75 77 GLU A CA 1
ATOM 615 C C . GLU A 1 77 ? -4.851 -7.978 -2.998 1.00 75.75 77 GLU A C 1
ATOM 617 O O . GLU A 1 77 ? -5.194 -8.023 -1.818 1.00 75.75 77 GLU A O 1
ATOM 622 N N . TYR A 1 78 ? -4.875 -6.841 -3.698 1.00 78.62 78 TYR A N 1
ATOM 623 C CA . TYR A 1 78 ? -5.278 -5.565 -3.110 1.00 78.62 78 TYR A CA 1
ATOM 624 C C . TYR A 1 78 ? -6.709 -5.621 -2.549 1.00 78.62 78 TYR A C 1
ATOM 626 O O . TYR A 1 78 ? -6.969 -5.179 -1.427 1.00 78.62 78 TYR A O 1
ATOM 634 N N . GLN A 1 79 ? -7.659 -6.203 -3.292 1.00 76.06 79 GLN A N 1
ATOM 635 C CA . GLN A 1 79 ? -9.027 -6.384 -2.798 1.00 76.06 79 GLN A CA 1
ATOM 636 C C . GLN A 1 79 ? -9.086 -7.292 -1.567 1.00 76.06 79 GLN A C 1
ATOM 638 O O . GLN A 1 79 ? -9.818 -6.981 -0.623 1.00 76.06 79 GLN A O 1
ATOM 643 N N . ALA A 1 80 ? -8.324 -8.388 -1.566 1.00 81.62 80 ALA A N 1
ATOM 644 C CA . ALA A 1 80 ? -8.237 -9.294 -0.430 1.00 81.62 80 ALA A CA 1
ATOM 645 C C . ALA A 1 80 ? -7.659 -8.587 0.807 1.00 81.62 80 ALA A C 1
ATOM 647 O O . ALA A 1 80 ? -8.256 -8.678 1.879 1.00 81.62 80 ALA A O 1
ATOM 648 N N . CYS A 1 81 ? -6.584 -7.807 0.652 1.00 84.44 81 CYS A N 1
ATOM 649 C CA . CYS A 1 81 ? -6.010 -6.983 1.719 1.00 84.44 81 CYS A CA 1
ATOM 650 C C . CYS A 1 81 ? -7.036 -5.995 2.282 1.00 84.44 81 CYS A C 1
ATOM 652 O O . CYS A 1 81 ? -7.264 -5.967 3.487 1.00 84.44 81 CYS A O 1
ATOM 654 N N . VAL A 1 82 ? -7.749 -5.257 1.426 1.00 83.69 82 VAL A N 1
ATOM 655 C CA . VAL A 1 82 ? -8.762 -4.294 1.886 1.00 83.69 82 VAL A CA 1
ATOM 656 C C . VAL A 1 82 ? -9.934 -4.984 2.597 1.00 83.69 82 VAL A C 1
ATOM 658 O O . VAL A 1 82 ? -10.510 -4.428 3.536 1.00 83.69 82 VAL A O 1
ATOM 661 N N . LEU A 1 83 ? -10.337 -6.180 2.160 1.00 84.69 83 LEU A N 1
ATOM 662 C CA . LEU A 1 83 ? -11.361 -6.968 2.853 1.00 84.69 83 LEU A CA 1
ATOM 663 C C . LEU A 1 83 ? -10.873 -7.445 4.223 1.00 84.69 83 LEU A C 1
ATOM 665 O O . LEU A 1 83 ? -11.630 -7.376 5.194 1.00 84.69 83 LEU A O 1
ATOM 669 N N . LEU A 1 84 ? -9.620 -7.881 4.307 1.00 89.88 84 LEU A N 1
ATOM 670 C CA . LEU A 1 84 ? -8.993 -8.331 5.542 1.00 89.88 84 LEU A CA 1
ATOM 671 C C . LEU A 1 84 ? -8.848 -7.174 6.543 1.00 89.88 84 LEU A C 1
ATOM 673 O O . LEU A 1 84 ? -9.277 -7.306 7.688 1.00 89.88 84 LEU A O 1
ATOM 677 N N . ASP A 1 85 ? -8.407 -6.001 6.093 1.00 87.94 85 ASP A N 1
ATOM 678 C CA . ASP A 1 85 ? -8.335 -4.789 6.918 1.00 87.94 85 ASP A CA 1
ATOM 679 C C . ASP A 1 85 ? -9.714 -4.361 7.432 1.00 87.94 85 ASP A C 1
ATOM 681 O O . ASP A 1 85 ? -9.875 -3.990 8.598 1.00 87.94 85 ASP A O 1
ATOM 685 N N . LYS A 1 86 ? -10.753 -4.456 6.591 1.00 88.06 86 LYS A N 1
ATOM 686 C CA . LYS A 1 86 ? -12.137 -4.194 7.017 1.00 88.06 86 LYS A CA 1
ATOM 687 C C . LYS A 1 86 ? -12.583 -5.158 8.113 1.00 88.06 86 LYS A C 1
ATOM 689 O O . LYS A 1 86 ? -13.264 -4.720 9.042 1.00 88.06 86 LYS A O 1
ATOM 694 N N . LEU A 1 87 ? -12.241 -6.441 8.000 1.00 90.12 87 LEU A N 1
ATOM 695 C CA . LEU A 1 87 ? -12.581 -7.452 9.001 1.00 90.12 87 LEU A CA 1
ATOM 696 C C . LEU A 1 87 ? -11.868 -7.177 10.328 1.00 90.12 87 LEU A C 1
ATOM 698 O O . LEU A 1 87 ? -12.547 -7.084 11.350 1.00 90.12 87 LEU A O 1
ATOM 702 N N . ILE A 1 88 ? -10.554 -6.934 10.300 1.00 91.75 88 ILE A N 1
ATOM 703 C CA . ILE A 1 88 ? -9.748 -6.609 11.492 1.00 91.75 88 ILE A CA 1
ATOM 704 C C . ILE A 1 88 ? -10.286 -5.359 12.198 1.00 91.75 88 ILE A C 1
ATOM 706 O O . ILE A 1 88 ? -10.460 -5.337 13.421 1.00 91.75 88 ILE A O 1
ATOM 710 N N . MET A 1 89 ? -10.600 -4.309 11.435 1.00 90.69 89 MET A N 1
ATOM 711 C CA . MET A 1 89 ? -11.146 -3.072 11.996 1.00 90.69 89 MET A CA 1
ATOM 712 C C . MET A 1 89 ? -12.524 -3.290 12.621 1.00 90.69 89 MET A C 1
ATOM 714 O O . MET A 1 89 ? -12.828 -2.725 13.672 1.00 90.69 89 MET A O 1
ATOM 718 N N . LYS A 1 90 ? -13.366 -4.122 12.000 1.00 92.38 90 LYS A N 1
ATOM 719 C CA . LYS A 1 90 ? -14.690 -4.454 12.530 1.00 92.38 90 LYS A CA 1
ATOM 720 C C . LYS A 1 90 ? -14.587 -5.265 13.824 1.00 92.38 90 LYS A C 1
ATOM 722 O O . LYS A 1 90 ? -15.314 -4.977 14.770 1.00 92.38 90 LYS A O 1
ATOM 727 N N . GLU A 1 91 ? -13.679 -6.232 13.878 1.00 94.38 91 GLU A N 1
ATOM 728 C CA . GLU A 1 91 ? -13.396 -7.019 15.081 1.00 94.38 91 GLU A CA 1
ATOM 729 C C . GLU A 1 91 ? -12.911 -6.127 16.230 1.00 94.38 91 GLU A C 1
ATOM 731 O O . GLU A 1 91 ? -13.468 -6.167 17.325 1.00 94.38 91 GLU A O 1
ATOM 736 N N . SER A 1 92 ? -11.974 -5.221 15.947 1.00 94.06 92 SER A N 1
ATOM 737 C CA . SER A 1 92 ? -11.468 -4.255 16.930 1.00 94.06 92 SER A CA 1
ATOM 738 C C . SER A 1 92 ? -12.582 -3.343 17.461 1.00 94.06 92 SER A C 1
ATOM 740 O O . SER A 1 92 ? -12.685 -3.104 18.663 1.00 94.06 92 SER A O 1
ATOM 742 N N . MET A 1 93 ? -13.489 -2.882 16.591 1.00 92.62 93 MET A N 1
ATOM 743 C CA . MET A 1 93 ? -14.674 -2.129 17.017 1.00 92.62 93 MET A CA 1
ATOM 744 C C . MET A 1 93 ? -15.606 -2.945 17.915 1.00 92.62 93 MET A C 1
ATOM 746 O O . MET A 1 93 ? -16.142 -2.391 18.879 1.00 92.62 93 MET A O 1
ATOM 750 N N . TYR A 1 94 ? -15.819 -4.232 17.620 1.00 95.44 94 TYR A N 1
ATOM 751 C CA . TYR A 1 94 ? -16.629 -5.107 18.470 1.00 95.44 94 TYR A CA 1
ATOM 752 C C . TYR A 1 94 ? -15.996 -5.295 19.848 1.00 95.44 94 TYR A C 1
ATOM 754 O O . TYR A 1 94 ? -16.708 -5.175 20.843 1.00 95.44 94 TYR A O 1
ATOM 762 N N . GLN A 1 95 ? -14.679 -5.500 19.913 1.00 95.19 95 GLN A N 1
ATOM 763 C CA . GLN A 1 95 ? -13.939 -5.626 21.169 1.00 95.19 9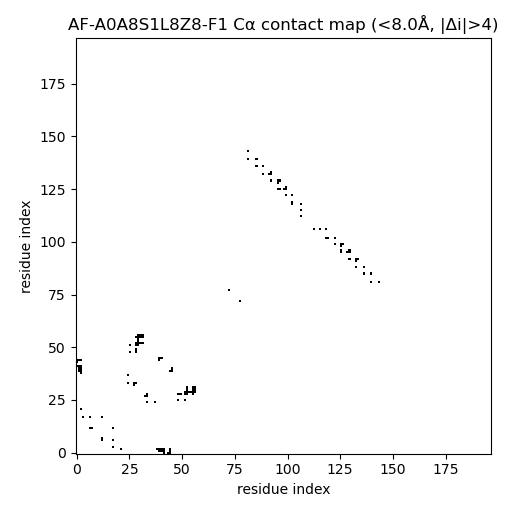5 GLN A CA 1
ATOM 764 C C . GLN A 1 95 ? -14.122 -4.379 22.047 1.00 95.19 95 GLN A C 1
ATOM 766 O O . GLN A 1 95 ? -14.548 -4.478 23.197 1.00 95.19 95 GLN A O 1
ATOM 771 N N . VAL A 1 96 ? -13.892 -3.189 21.480 1.00 93.12 96 VAL A N 1
ATOM 772 C CA . VAL A 1 96 ? -14.052 -1.914 22.198 1.00 93.12 96 VAL A CA 1
ATOM 773 C C . VAL A 1 96 ? -15.503 -1.706 22.638 1.00 93.12 96 VAL A C 1
ATOM 775 O O . VAL A 1 96 ? -15.761 -1.293 23.765 1.00 93.12 96 VAL A O 1
ATOM 778 N N . THR A 1 97 ? -16.472 -2.037 21.782 1.00 92.94 97 THR A N 1
ATOM 779 C CA . THR A 1 97 ? -17.899 -1.914 22.127 1.00 92.94 97 THR A CA 1
ATOM 780 C C . THR A 1 97 ? -18.292 -2.868 23.258 1.00 92.94 97 THR A C 1
ATOM 782 O O . THR A 1 97 ? -19.071 -2.489 24.134 1.00 92.94 97 THR A O 1
ATOM 785 N N . SER A 1 98 ? -17.744 -4.086 23.266 1.00 93.75 98 SER A N 1
ATOM 786 C CA . SER A 1 98 ? -17.959 -5.063 24.335 1.00 93.75 98 SER A CA 1
ATOM 787 C C . SER A 1 98 ? -17.431 -4.547 25.673 1.00 93.75 98 SER A C 1
ATOM 789 O O . SER A 1 98 ? -18.156 -4.594 26.667 1.00 93.75 98 SER A O 1
ATOM 791 N N . ASN A 1 99 ? -16.221 -3.981 25.692 1.00 91.56 99 ASN A N 1
ATOM 792 C CA . ASN A 1 99 ? -15.629 -3.412 26.904 1.00 91.56 99 ASN A CA 1
ATOM 793 C C . ASN A 1 99 ? -16.470 -2.247 27.451 1.00 91.56 99 ASN A C 1
ATOM 795 O O . ASN A 1 99 ? -16.790 -2.221 28.641 1.00 91.56 99 ASN A O 1
ATOM 799 N N . ILE A 1 100 ? -16.935 -1.347 26.574 1.00 91.44 100 ILE A N 1
ATOM 800 C CA . ILE A 1 100 ? -17.834 -0.248 26.956 1.00 91.44 100 ILE A CA 1
ATOM 801 C C . ILE A 1 100 ? -19.112 -0.807 27.596 1.00 91.44 100 ILE A C 1
ATOM 803 O O . ILE A 1 100 ? -19.538 -0.332 28.652 1.00 91.44 100 ILE A O 1
ATOM 807 N N . GLY A 1 101 ? -19.720 -1.821 26.971 1.00 90.56 101 GLY A N 1
ATOM 808 C CA . GLY A 1 101 ? -20.924 -2.482 27.476 1.00 90.56 101 GLY A CA 1
ATOM 809 C C . GLY A 1 101 ? -20.719 -3.116 28.853 1.00 90.56 101 GLY A C 1
ATOM 810 O O . GLY A 1 101 ? -21.562 -2.954 29.738 1.00 90.56 101 GLY A O 1
ATOM 811 N N . GLU A 1 102 ? -19.575 -3.766 29.067 1.00 90.56 102 GLU A N 1
ATOM 812 C CA . GLU A 1 102 ? -19.195 -4.333 30.359 1.00 90.56 102 GLU A CA 1
ATOM 813 C C . GLU A 1 102 ? -19.084 -3.243 31.438 1.00 90.56 102 GLU A C 1
ATOM 815 O O . GLU A 1 102 ? -19.673 -3.371 32.517 1.00 90.56 102 GLU A O 1
ATOM 820 N N . GLN A 1 103 ? -18.404 -2.129 31.144 1.00 87.69 103 GLN A N 1
ATOM 821 C CA . GLN A 1 103 ? -18.297 -1.015 32.089 1.00 87.69 103 GLN A CA 1
ATOM 822 C C . GLN A 1 103 ? -19.665 -0.396 32.408 1.00 87.69 103 GLN A C 1
ATOM 824 O O . GLN A 1 103 ? -19.949 -0.115 33.576 1.00 87.69 103 GLN A O 1
ATOM 829 N N . PHE A 1 104 ? -20.535 -0.230 31.406 1.00 88.25 104 PHE A N 1
ATOM 830 C CA . PHE A 1 104 ? -21.903 0.263 31.602 1.00 88.25 104 PHE A CA 1
ATOM 831 C C . PHE A 1 104 ? -22.736 -0.665 32.487 1.00 88.25 104 PHE A C 1
ATOM 833 O O . PHE A 1 104 ? -23.427 -0.188 33.389 1.00 88.25 104 PHE A O 1
ATOM 840 N N . TYR A 1 105 ? -22.644 -1.979 32.277 1.00 89.06 105 TYR A N 1
ATOM 841 C CA . TYR A 1 105 ? -23.342 -2.963 33.100 1.00 89.06 105 TYR A CA 1
ATOM 842 C C . TYR A 1 105 ? -22.926 -2.870 34.573 1.00 89.06 105 TYR A C 1
ATOM 844 O O . TYR A 1 105 ? -23.786 -2.841 35.455 1.00 89.06 105 TYR A O 1
ATOM 852 N N . TYR A 1 106 ? -21.626 -2.750 34.863 1.00 85.69 106 TYR A N 1
ATOM 853 C CA . TYR A 1 106 ? -21.149 -2.589 36.241 1.00 85.69 106 TYR A CA 1
ATOM 854 C C . TYR A 1 106 ? -21.589 -1.273 36.888 1.00 85.69 106 TYR A C 1
ATOM 856 O O . TYR A 1 106 ? -21.823 -1.252 38.096 1.00 85.69 106 TYR A O 1
ATOM 864 N N . ILE A 1 107 ? -21.707 -0.191 36.114 1.00 85.75 107 ILE A N 1
ATOM 865 C CA . ILE A 1 107 ? -22.222 1.089 36.617 1.00 85.75 107 ILE A CA 1
ATOM 866 C C . ILE A 1 107 ? -23.712 0.968 36.952 1.00 85.75 107 ILE A C 1
ATOM 868 O O . ILE A 1 107 ? -24.117 1.382 38.032 1.00 85.75 107 ILE A O 1
ATOM 872 N N . MET A 1 108 ? -24.519 0.367 36.071 1.00 84.81 108 MET A N 1
ATOM 873 C CA . MET A 1 108 ? -25.965 0.227 36.295 1.00 84.81 108 MET A CA 1
ATOM 874 C C . MET A 1 108 ? -26.320 -0.784 37.388 1.00 84.81 108 MET A C 1
ATOM 876 O O . MET A 1 108 ? -27.322 -0.621 38.075 1.00 84.81 108 MET A O 1
ATOM 880 N N . LYS A 1 109 ? -25.525 -1.845 37.553 1.00 86.38 109 LYS A N 1
ATOM 881 C CA . LYS A 1 109 ? -25.801 -2.895 38.542 1.00 86.38 109 LYS A CA 1
ATOM 882 C C . LYS A 1 109 ? -25.457 -2.482 39.976 1.00 86.38 109 LYS A C 1
ATOM 884 O O . LYS A 1 109 ? -26.039 -3.020 40.915 1.00 86.38 109 LYS A O 1
ATOM 889 N N . PHE A 1 110 ? -24.503 -1.569 40.158 1.00 79.88 110 PHE A N 1
ATOM 890 C CA . PHE A 1 110 ? -24.000 -1.173 41.474 1.00 79.88 110 PHE A CA 1
ATOM 891 C C . PHE A 1 110 ? -24.127 0.344 41.680 1.00 79.88 110 PHE A C 1
ATOM 893 O O . PHE A 1 110 ? -23.164 1.082 41.484 1.00 79.88 110 PHE A O 1
ATOM 900 N N . ASP A 1 111 ? -25.295 0.794 42.154 1.00 67.44 111 ASP A N 1
ATOM 901 C CA . ASP A 1 111 ? -25.625 2.217 42.382 1.00 67.44 111 ASP A CA 1
ATOM 902 C C . ASP A 1 111 ? -24.648 2.962 43.315 1.00 67.44 111 ASP A C 1
ATOM 904 O O . ASP A 1 111 ? -24.464 4.174 43.208 1.00 67.44 111 ASP A O 1
ATOM 908 N N . LYS A 1 112 ? -23.990 2.254 44.242 1.00 70.25 112 LYS A N 1
ATOM 909 C CA . LYS A 1 112 ? -22.993 2.817 45.169 1.00 70.25 112 LYS A CA 1
ATOM 910 C C . LYS A 1 112 ? -21.637 2.152 44.967 1.00 70.25 112 LYS A C 1
ATOM 912 O O . LYS A 1 112 ? -21.210 1.335 45.779 1.00 70.25 112 LYS A O 1
ATOM 917 N N . ASN A 1 113 ? -20.963 2.496 43.874 1.00 69.00 113 ASN A N 1
ATOM 918 C CA . ASN A 1 113 ? -19.616 2.014 43.585 1.00 69.00 113 ASN A CA 1
ATOM 919 C C . ASN A 1 113 ? -18.579 3.145 43.770 1.00 69.00 113 ASN A C 1
ATOM 921 O O . ASN A 1 113 ? -18.639 4.145 43.054 1.00 69.00 113 ASN A O 1
ATOM 925 N N . PRO A 1 114 ? -17.596 3.022 44.687 1.00 70.62 114 PRO A N 1
ATOM 926 C CA . PRO A 1 114 ? -16.553 4.040 44.860 1.00 70.62 114 PRO A CA 1
ATOM 927 C C . PRO A 1 114 ? -15.650 4.193 43.622 1.00 70.62 114 PRO A C 1
ATOM 929 O O . PRO A 1 114 ? -14.924 5.177 43.504 1.00 70.62 114 PRO A O 1
ATOM 932 N N . PHE A 1 115 ? -15.715 3.257 42.668 1.00 79.00 115 PHE A N 1
ATOM 933 C CA . PHE A 1 115 ? -14.919 3.268 41.439 1.00 79.00 115 PHE A CA 1
ATOM 934 C C . PHE A 1 115 ? -15.665 3.806 40.207 1.00 79.00 115 PHE A C 1
ATOM 936 O O . PHE A 1 115 ? -15.117 3.752 39.104 1.00 79.00 115 PHE A O 1
ATOM 943 N N . THR A 1 116 ? -16.884 4.346 40.356 1.00 81.06 116 THR A N 1
ATOM 944 C CA . THR A 1 116 ? -17.684 4.859 39.224 1.00 81.06 116 THR A CA 1
ATOM 945 C C . THR A 1 116 ? -16.930 5.908 38.410 1.00 81.06 116 THR A C 1
ATOM 947 O O . THR A 1 116 ? -16.925 5.840 37.185 1.00 81.06 116 THR A O 1
ATOM 950 N N . TYR A 1 117 ? -16.213 6.827 39.066 1.00 84.12 117 TYR A N 1
ATOM 951 C CA . TYR A 1 117 ? -15.425 7.851 38.371 1.00 84.12 117 TYR A CA 1
ATOM 952 C C . TYR A 1 117 ? -14.349 7.245 37.453 1.00 84.12 117 TYR A C 1
ATOM 954 O O . TYR A 1 117 ? -14.225 7.635 36.290 1.00 84.12 117 TYR A O 1
ATOM 962 N N . ASN A 1 118 ? -13.614 6.239 37.938 1.00 86.75 118 ASN A N 1
ATOM 963 C CA . ASN A 1 118 ? -12.590 5.557 37.143 1.00 86.75 118 ASN A CA 1
ATOM 964 C C . ASN A 1 118 ? -13.204 4.798 35.962 1.00 86.75 118 ASN A C 1
ATOM 966 O O . ASN A 1 118 ? -12.669 4.861 34.859 1.00 86.75 118 ASN A O 1
ATOM 970 N N . ARG A 1 119 ? -14.351 4.138 36.159 1.00 85.38 119 ARG A N 1
ATOM 971 C CA . ARG A 1 119 ? -15.058 3.432 35.078 1.00 85.38 119 ARG A CA 1
ATOM 972 C C . ARG A 1 119 ? -15.577 4.386 34.005 1.00 85.38 119 ARG A C 1
ATOM 974 O O . ARG A 1 119 ? -15.406 4.113 32.823 1.00 85.38 119 ARG A O 1
ATOM 981 N N . VAL A 1 120 ? -16.117 5.543 34.390 1.00 87.12 120 VAL A N 1
ATOM 982 C CA . VAL A 1 120 ? -16.527 6.591 33.436 1.00 87.12 120 VAL A CA 1
ATOM 983 C C . VAL A 1 120 ? -15.328 7.108 32.633 1.00 87.12 120 VAL A C 1
ATOM 985 O O . VAL A 1 120 ? -15.440 7.308 31.424 1.00 87.12 120 VAL A O 1
ATOM 988 N N . LYS A 1 121 ? -14.159 7.272 33.264 1.00 90.50 121 LYS A N 1
ATOM 989 C CA . LYS A 1 121 ? -12.921 7.658 32.568 1.00 90.50 121 LYS A CA 1
ATOM 990 C C . LYS A 1 121 ? -12.451 6.591 31.565 1.00 90.50 121 LYS A C 1
ATOM 992 O O . LYS A 1 121 ? -11.991 6.946 30.477 1.00 90.50 121 LYS A O 1
ATOM 997 N N . ILE A 1 122 ? -12.594 5.308 31.904 1.00 89.88 122 ILE A N 1
ATOM 998 C CA . ILE A 1 122 ? -12.308 4.184 30.995 1.00 89.88 122 ILE A CA 1
ATOM 999 C C . ILE A 1 122 ? -13.256 4.238 29.793 1.00 89.88 122 ILE A C 1
ATOM 1001 O O . 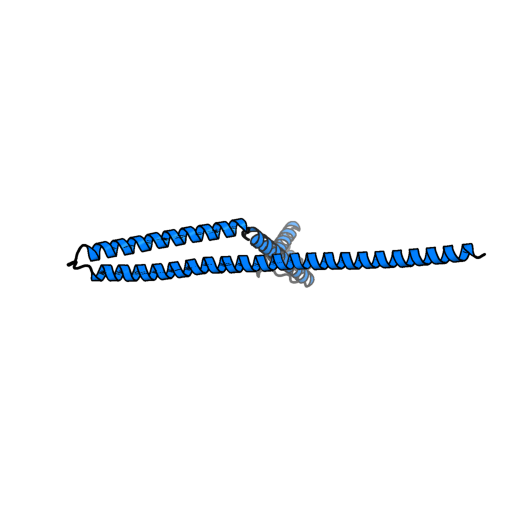ILE A 1 122 ? -12.781 4.328 28.665 1.00 89.88 122 ILE A O 1
ATOM 1005 N N . ILE A 1 123 ? -14.569 4.349 30.027 1.00 90.12 123 ILE A N 1
ATOM 1006 C CA . ILE A 1 123 ? -15.579 4.479 28.962 1.00 90.12 123 ILE A CA 1
ATOM 1007 C C . ILE A 1 123 ? -15.272 5.666 28.040 1.00 90.12 123 ILE A C 1
ATOM 1009 O O . ILE A 1 123 ? -15.370 5.553 26.822 1.00 90.12 123 ILE A O 1
ATOM 1013 N N . GLN A 1 124 ? -14.879 6.821 28.588 1.00 91.81 124 GLN A N 1
ATOM 1014 C CA . GLN A 1 124 ? -14.507 7.981 27.770 1.00 91.81 124 GLN A CA 1
ATOM 1015 C C . GLN A 1 124 ? -13.287 7.715 26.881 1.00 91.81 124 GLN A C 1
ATOM 1017 O O . GLN A 1 124 ? -13.223 8.230 25.764 1.00 91.81 124 GLN A O 1
ATOM 1022 N N . THR A 1 125 ? -12.319 6.942 27.370 1.00 92.56 125 THR A N 1
ATOM 1023 C CA . THR A 1 125 ? -11.134 6.552 26.594 1.00 92.56 125 THR A CA 1
ATOM 1024 C C . THR A 1 125 ? -11.524 5.596 25.470 1.00 92.56 125 THR A C 1
ATOM 1026 O O . THR A 1 125 ? -11.213 5.866 24.312 1.00 92.56 125 THR A O 1
ATOM 1029 N N . GLU A 1 126 ? -12.299 4.562 25.788 1.00 91.62 126 GLU A N 1
ATOM 1030 C CA . GLU A 1 126 ? -12.781 3.568 24.823 1.00 91.62 126 GLU A CA 1
ATOM 1031 C C . GLU A 1 126 ? -13.694 4.193 23.756 1.00 91.62 126 GLU A C 1
ATOM 1033 O O . GLU A 1 126 ? -13.606 3.865 22.576 1.00 91.62 126 GLU A O 1
ATOM 1038 N N . LEU A 1 127 ? -14.525 5.177 24.118 1.00 92.31 127 LEU A N 1
ATOM 1039 C CA . LEU A 1 127 ? -15.333 5.926 23.150 1.00 92.31 127 LEU A CA 1
ATOM 1040 C C . LEU A 1 127 ? -14.475 6.750 22.183 1.00 92.31 127 LEU A C 1
ATOM 1042 O O . LEU A 1 127 ? -14.812 6.851 21.000 1.00 92.31 127 LEU A O 1
ATOM 1046 N N . LYS A 1 128 ? -13.375 7.351 22.657 1.00 93.19 128 LYS A N 1
ATOM 1047 C CA . LYS A 1 128 ? -12.432 8.068 21.782 1.00 93.19 128 LYS A CA 1
ATOM 1048 C C . LYS A 1 128 ? -11.737 7.104 20.828 1.00 93.19 128 LYS A C 1
ATOM 1050 O O . LYS A 1 128 ? -11.646 7.399 19.638 1.00 93.19 128 LYS A O 1
ATOM 1055 N N . GLU A 1 129 ? -11.304 5.955 21.332 1.00 92.69 129 GLU A N 1
ATOM 1056 C CA . GLU A 1 129 ? -10.694 4.896 20.530 1.00 92.69 129 GLU A CA 1
ATOM 1057 C C . GLU A 1 129 ? -11.664 4.374 19.461 1.00 92.69 129 GLU A C 1
ATOM 1059 O O . GLU A 1 129 ? -11.336 4.357 18.274 1.00 92.69 129 GLU A O 1
ATOM 1064 N N . PHE A 1 130 ? -12.913 4.094 19.837 1.00 93.00 130 PHE A N 1
ATOM 1065 C CA . PHE A 1 130 ? -13.962 3.703 18.899 1.00 93.00 130 PHE A CA 1
ATOM 1066 C C . PHE A 1 130 ? -14.191 4.760 17.807 1.00 93.00 130 PHE A C 1
ATOM 1068 O O . PHE A 1 130 ? -14.352 4.431 16.629 1.00 93.00 130 PHE A O 1
ATOM 1075 N N . GLN A 1 131 ? -14.181 6.050 18.160 1.00 91.94 131 GLN A N 1
ATOM 1076 C CA . GLN A 1 131 ? -14.293 7.128 17.174 1.00 91.94 131 GLN A CA 1
ATOM 1077 C C . GLN A 1 131 ? -13.102 7.169 16.210 1.00 91.94 131 GLN A C 1
ATOM 1079 O O . GLN A 1 131 ? -13.306 7.444 15.023 1.00 91.94 131 GLN A O 1
ATOM 1084 N N . MET A 1 132 ? -11.884 6.897 16.685 1.00 91.81 132 MET A N 1
ATOM 1085 C CA . MET A 1 132 ? -10.695 6.805 15.833 1.00 91.81 132 MET A CA 1
ATOM 1086 C C . MET A 1 132 ? -10.797 5.623 14.867 1.00 91.81 132 MET A C 1
ATOM 1088 O O . MET A 1 132 ? -10.687 5.830 13.656 1.00 91.81 132 MET A O 1
ATOM 1092 N N . LEU A 1 133 ? -11.124 4.429 15.369 1.00 91.25 133 LEU A N 1
ATOM 1093 C CA . LEU A 1 133 ? -11.332 3.231 14.548 1.00 91.25 133 LEU A CA 1
ATOM 1094 C C . LEU A 1 133 ? -12.421 3.463 13.493 1.00 91.25 133 LEU A C 1
ATOM 1096 O O . LEU A 1 133 ? -12.250 3.148 12.315 1.00 91.25 133 LEU A O 1
ATOM 1100 N N . LYS A 1 134 ? -13.540 4.094 13.873 1.00 90.75 134 LYS A N 1
ATOM 1101 C CA . LYS A 1 134 ? -14.634 4.427 12.948 1.00 90.75 134 LYS A CA 1
ATOM 1102 C C . LYS A 1 134 ? -14.186 5.358 11.818 1.00 90.75 134 LYS A C 1
ATOM 1104 O O . LYS A 1 134 ? -14.663 5.222 10.689 1.00 90.75 134 LYS A O 1
ATOM 1109 N N . ARG A 1 135 ? -13.302 6.321 12.105 1.00 89.06 135 ARG A N 1
ATOM 1110 C CA . ARG A 1 135 ? -12.731 7.217 11.084 1.00 89.06 135 ARG A CA 1
ATOM 1111 C C . ARG A 1 135 ? -11.809 6.452 10.136 1.00 89.06 135 ARG A C 1
ATOM 1113 O O . ARG A 1 135 ? -11.957 6.607 8.928 1.00 89.06 135 ARG A O 1
ATOM 1120 N N . GLN A 1 136 ? -10.937 5.598 10.667 1.00 87.31 136 GLN A N 1
ATOM 1121 C CA . GLN A 1 136 ? -10.035 4.761 9.867 1.00 87.31 136 GLN A CA 1
ATOM 1122 C C . GLN A 1 136 ? -10.813 3.815 8.944 1.00 87.31 136 GLN A C 1
ATOM 1124 O O . GLN A 1 136 ? -10.575 3.789 7.740 1.00 87.31 136 GLN A O 1
ATOM 1129 N N . TYR A 1 137 ? -11.838 3.142 9.464 1.00 88.81 137 TYR A N 1
ATOM 1130 C CA . TYR A 1 137 ? -12.712 2.277 8.670 1.00 88.81 137 TYR A CA 1
ATOM 1131 C C . TYR A 1 137 ? -13.422 3.020 7.529 1.00 88.81 137 TYR A C 1
ATOM 1133 O O . TYR A 1 137 ? -13.497 2.524 6.404 1.00 88.81 137 TYR A O 1
ATOM 1141 N N . LYS A 1 138 ? -13.917 4.240 7.786 1.00 84.88 138 LYS A N 1
ATOM 1142 C CA . LYS A 1 138 ? -14.490 5.086 6.728 1.00 84.88 138 LYS A CA 1
ATOM 1143 C C . LYS A 1 138 ? -13.457 5.459 5.665 1.00 84.88 138 LYS A C 1
ATOM 1145 O O . LYS A 1 138 ? -13.810 5.458 4.489 1.00 84.88 138 LYS A O 1
ATOM 1150 N N . SER A 1 139 ? -12.219 5.742 6.069 1.00 81.56 139 SER A N 1
ATOM 1151 C CA . SER A 1 139 ? -11.118 6.049 5.150 1.00 81.56 139 SER A CA 1
ATOM 1152 C C . SER A 1 139 ? -10.850 4.886 4.191 1.00 81.56 139 SER A C 1
ATOM 1154 O O . SER A 1 139 ? -10.879 5.078 2.976 1.00 81.56 139 SER A O 1
ATOM 1156 N N . ILE A 1 140 ? -10.723 3.666 4.726 1.00 80.06 140 ILE A N 1
ATOM 1157 C CA . ILE A 1 140 ? -10.504 2.431 3.949 1.00 80.06 140 ILE A CA 1
ATOM 1158 C C . ILE A 1 140 ? -11.639 2.204 2.934 1.00 80.06 140 ILE A C 1
ATOM 1160 O O . ILE A 1 140 ? -11.416 1.790 1.796 1.00 80.06 140 ILE A O 1
ATOM 1164 N N . ILE A 1 141 ? -12.886 2.500 3.315 1.00 75.50 141 ILE A N 1
ATOM 1165 C CA . ILE A 1 141 ? -14.030 2.411 2.397 1.00 75.50 141 ILE A CA 1
ATOM 1166 C C . ILE A 1 141 ? -13.953 3.473 1.298 1.00 75.50 141 ILE A C 1
ATOM 1168 O O . ILE A 1 141 ? -14.179 3.146 0.133 1.00 75.50 141 ILE A O 1
ATOM 1172 N N . SER A 1 142 ? -13.660 4.730 1.646 1.00 67.88 142 SER A N 1
ATOM 1173 C CA . SER A 1 142 ? -13.602 5.817 0.663 1.00 67.88 142 SER A CA 1
ATOM 1174 C C . SER A 1 142 ? -12.504 5.609 -0.377 1.00 67.88 142 SER A C 1
ATOM 1176 O O . SER A 1 142 ? -12.731 5.860 -1.557 1.00 67.88 142 SER A O 1
ATOM 1178 N N . GLU A 1 143 ? -11.356 5.077 0.034 1.00 67.94 143 GLU A N 1
ATOM 1179 C CA . GLU A 1 143 ? -10.238 4.774 -0.858 1.00 67.94 143 GLU A CA 1
ATOM 1180 C C . GLU A 1 143 ? -10.602 3.665 -1.858 1.00 67.94 143 GLU A C 1
ATOM 1182 O O . GLU A 1 143 ? -10.369 3.793 -3.061 1.00 67.94 143 GLU A O 1
ATOM 1187 N N . ASN A 1 144 ? -11.319 2.638 -1.393 1.00 68.00 144 ASN A N 1
ATOM 1188 C CA . ASN A 1 144 ? -11.846 1.576 -2.248 1.00 68.00 144 ASN A CA 1
ATOM 1189 C C . ASN A 1 144 ? -12.866 2.116 -3.280 1.00 68.00 144 ASN A C 1
ATOM 1191 O O . ASN A 1 144 ? -12.810 1.759 -4.454 1.00 68.00 144 ASN A O 1
ATOM 1195 N N . ILE A 1 145 ? -13.745 3.049 -2.891 1.00 63.50 145 ILE A N 1
ATOM 1196 C CA . ILE A 1 145 ? -14.712 3.686 -3.809 1.00 63.50 145 ILE A CA 1
ATOM 1197 C C . ILE A 1 145 ? -14.006 4.535 -4.874 1.00 63.50 145 ILE A C 1
ATOM 1199 O O . ILE A 1 145 ? -14.378 4.471 -6.044 1.00 63.50 145 ILE A O 1
ATOM 1203 N N . VAL A 1 146 ? -12.984 5.308 -4.502 1.00 62.94 146 VAL A N 1
ATOM 1204 C CA . VAL A 1 146 ? -12.208 6.119 -5.456 1.00 62.94 146 VAL A CA 1
ATOM 1205 C C . VAL A 1 146 ? -11.477 5.226 -6.459 1.00 62.94 146 VAL A C 1
ATOM 1207 O O . VAL A 1 146 ? -11.466 5.532 -7.653 1.00 62.94 146 VAL A O 1
ATOM 1210 N N . ASN A 1 147 ? -10.926 4.099 -6.008 1.00 66.44 147 ASN A N 1
ATOM 1211 C CA . ASN A 1 147 ? -10.258 3.137 -6.884 1.00 66.44 147 ASN A CA 1
ATOM 1212 C C . ASN A 1 147 ? -11.249 2.420 -7.817 1.00 66.44 147 ASN A C 1
ATOM 1214 O O . ASN A 1 147 ? -10.978 2.288 -9.011 1.00 66.44 147 ASN A O 1
ATOM 1218 N N . LEU A 1 148 ? -12.437 2.055 -7.325 1.00 68.06 148 LEU A N 1
ATOM 1219 C CA . LEU A 1 148 ? -13.526 1.527 -8.157 1.00 68.06 148 LEU A CA 1
ATOM 1220 C C . LEU A 1 148 ? -14.034 2.560 -9.178 1.00 68.06 148 LEU A C 1
ATOM 1222 O O . LEU A 1 148 ? -14.276 2.215 -10.334 1.00 68.06 148 LEU A O 1
ATOM 1226 N N . PHE A 1 149 ? -14.149 3.832 -8.789 1.00 67.44 149 PHE A N 1
ATOM 1227 C CA . PHE A 1 149 ? -14.572 4.918 -9.676 1.00 67.44 149 PHE A CA 1
ATOM 1228 C C . PHE A 1 149 ? -13.539 5.207 -10.772 1.00 67.44 149 PHE A C 1
ATOM 1230 O O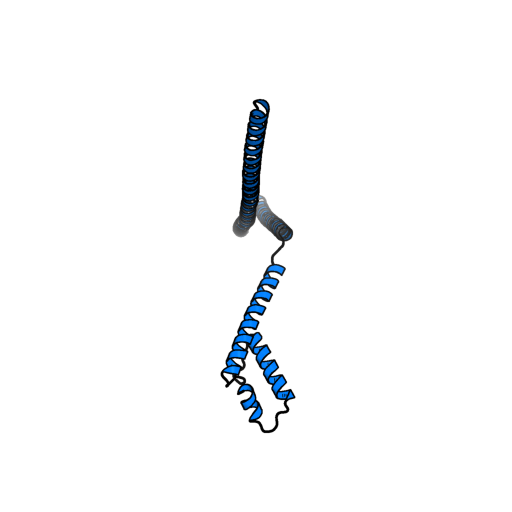 . PHE A 1 149 ? -13.897 5.306 -11.946 1.00 67.44 149 PHE A O 1
ATOM 1237 N N . LYS A 1 150 ? -12.245 5.279 -10.423 1.00 70.50 150 LYS A N 1
ATOM 1238 C CA . LYS A 1 150 ? -11.153 5.410 -11.404 1.00 70.50 150 LYS A CA 1
ATOM 1239 C C . LYS A 1 150 ? -11.169 4.264 -12.418 1.00 70.50 150 LYS A C 1
ATOM 1241 O O . LYS A 1 150 ? -10.932 4.505 -13.598 1.00 70.50 150 LYS A O 1
ATOM 1246 N N . ARG A 1 151 ? -11.496 3.043 -11.980 1.00 66.75 151 ARG A N 1
ATOM 1247 C CA . ARG A 1 151 ? -11.615 1.873 -12.861 1.00 66.75 151 ARG A CA 1
ATOM 1248 C C . ARG A 1 151 ? -12.814 1.972 -13.803 1.00 66.75 151 ARG A C 1
ATOM 1250 O O . ARG A 1 151 ? -12.634 1.843 -15.004 1.00 66.75 151 ARG A O 1
ATOM 1257 N N . ARG A 1 152 ? -14.004 2.297 -13.283 1.00 69.44 152 ARG A N 1
ATOM 1258 C CA . ARG A 1 152 ? -15.215 2.531 -14.095 1.00 69.44 152 ARG A CA 1
ATOM 1259 C C . ARG A 1 152 ? -14.996 3.619 -15.151 1.00 69.44 152 ARG A C 1
ATOM 1261 O O . ARG A 1 152 ? -15.510 3.515 -16.259 1.00 69.44 152 ARG A O 1
ATOM 1268 N N . SER A 1 153 ? -14.241 4.658 -14.795 1.00 70.88 153 SER A N 1
ATOM 1269 C CA . SER A 1 153 ? -13.857 5.737 -15.706 1.00 70.88 153 SER A CA 1
ATOM 1270 C C . SER A 1 153 ? -12.933 5.245 -16.829 1.00 70.88 153 SER A C 1
ATOM 1272 O O . SER A 1 153 ? -13.187 5.550 -17.989 1.00 70.88 153 SER A O 1
ATOM 1274 N N . ARG A 1 154 ? -11.925 4.412 -16.519 1.00 71.88 154 ARG A N 1
ATOM 1275 C CA . ARG A 1 154 ? -11.065 3.776 -17.538 1.00 71.88 154 ARG A CA 1
ATOM 1276 C C . ARG A 1 154 ? -11.848 2.842 -18.459 1.00 71.88 154 ARG A C 1
ATOM 1278 O O . ARG A 1 154 ? -11.810 3.040 -19.660 1.00 71.88 154 ARG A O 1
ATOM 1285 N N . GLU A 1 155 ? -12.649 1.938 -17.897 1.00 74.25 155 GLU A N 1
ATOM 1286 C CA . GLU A 1 155 ? -13.510 1.033 -18.678 1.00 74.25 155 GLU A CA 1
ATOM 1287 C C . GLU A 1 155 ? -14.460 1.817 -19.608 1.00 74.25 155 GLU A C 1
ATOM 1289 O O . GLU A 1 155 ? -14.729 1.402 -20.729 1.00 74.25 155 GLU A O 1
ATOM 1294 N N . SER A 1 156 ? -14.959 2.980 -19.170 1.00 71.06 156 SER A N 1
ATOM 1295 C CA . SER A 1 156 ? -15.812 3.836 -20.011 1.00 71.06 156 SER A CA 1
ATOM 1296 C C . SER A 1 156 ? -15.038 4.511 -21.147 1.00 71.06 156 SER A C 1
ATOM 1298 O O . SER A 1 156 ? -15.612 4.737 -22.211 1.00 71.06 156 SER A O 1
ATOM 1300 N N . ASN A 1 157 ? -13.760 4.835 -20.935 1.00 77.12 157 ASN A N 1
ATOM 1301 C CA . ASN A 1 157 ? -12.893 5.377 -21.980 1.00 77.12 157 ASN A CA 1
ATOM 1302 C C . ASN A 1 157 ? -12.545 4.314 -23.028 1.00 77.12 157 ASN A C 1
ATOM 1304 O O . ASN A 1 157 ? -12.615 4.618 -24.213 1.00 77.12 157 ASN A O 1
ATOM 1308 N N . ASP A 1 158 ? -12.268 3.078 -22.608 1.00 78.06 158 ASP A N 1
ATOM 1309 C CA . ASP A 1 158 ? -11.988 1.962 -23.522 1.00 78.06 158 ASP A CA 1
ATOM 1310 C C . ASP A 1 158 ? -13.202 1.689 -24.431 1.00 78.06 158 ASP A C 1
ATOM 1312 O O . ASP A 1 158 ? -13.080 1.586 -25.650 1.00 78.06 158 ASP A O 1
ATOM 1316 N N . ILE A 1 159 ? -14.412 1.699 -23.855 1.00 79.00 159 ILE A N 1
ATOM 1317 C CA . ILE A 1 159 ? -15.664 1.587 -24.620 1.00 79.00 159 ILE A CA 1
ATOM 1318 C C . ILE A 1 159 ? -15.810 2.754 -25.612 1.00 79.00 159 ILE A C 1
ATOM 1320 O O . ILE A 1 159 ? -16.236 2.560 -26.749 1.00 79.00 159 ILE A O 1
ATOM 1324 N N . LEU A 1 160 ? -15.472 3.981 -25.206 1.00 81.44 160 LEU A N 1
ATOM 1325 C CA . LEU A 1 160 ? -15.517 5.152 -26.089 1.00 81.44 160 LEU A CA 1
ATOM 1326 C C . LEU A 1 160 ? -14.541 5.033 -27.268 1.00 81.44 160 LEU A C 1
ATOM 1328 O O . LEU A 1 160 ? -14.898 5.442 -28.375 1.00 81.44 160 LEU A O 1
ATOM 1332 N N . GLU A 1 161 ? -13.351 4.475 -27.055 1.00 84.94 161 GLU A N 1
ATOM 1333 C CA . GLU A 1 161 ? -12.389 4.191 -28.126 1.00 84.94 161 GLU A CA 1
ATOM 1334 C C . GLU A 1 161 ? -12.928 3.131 -29.097 1.00 84.94 161 GLU A C 1
ATOM 1336 O O . GLU A 1 161 ? -12.922 3.362 -30.309 1.00 84.94 161 GLU A O 1
ATOM 1341 N N . GLU A 1 162 ? -13.522 2.045 -28.592 1.00 81.88 162 GLU A N 1
ATOM 1342 C CA . GLU A 1 162 ? -14.183 1.037 -29.433 1.00 81.88 162 GLU A CA 1
ATOM 1343 C C . GLU A 1 162 ? -15.313 1.646 -30.282 1.00 81.88 162 GLU A C 1
ATOM 1345 O O . GLU A 1 162 ? -15.408 1.388 -31.486 1.00 81.88 162 GLU A O 1
ATOM 1350 N N . TYR A 1 163 ? -16.143 2.519 -29.700 1.00 78.56 163 TYR A N 1
ATOM 1351 C CA . TYR A 1 163 ? -17.187 3.230 -30.447 1.00 78.56 163 TYR A CA 1
ATOM 1352 C C . TYR A 1 163 ? -16.611 4.133 -31.544 1.00 78.56 163 TYR A C 1
ATOM 1354 O O . TYR A 1 163 ? -17.184 4.223 -32.636 1.00 78.56 163 TYR A O 1
ATOM 1362 N N . GLN A 1 164 ? -15.489 4.809 -31.285 1.00 87.25 164 GLN A N 1
ATOM 1363 C CA . GLN A 1 164 ? -14.825 5.629 -32.298 1.00 87.25 164 GLN A CA 1
ATOM 1364 C C . GLN A 1 164 ? -14.300 4.780 -33.457 1.00 87.25 164 GLN A C 1
ATOM 1366 O O . GLN A 1 164 ? -14.431 5.190 -34.615 1.00 87.25 164 GLN A O 1
ATOM 1371 N N . ASP A 1 165 ? -13.752 3.603 -33.174 1.00 88.12 165 ASP A N 1
ATOM 1372 C CA . ASP A 1 165 ? -13.232 2.702 -34.201 1.00 88.12 165 ASP A CA 1
ATOM 1373 C C . ASP A 1 165 ? -14.344 2.054 -35.031 1.00 88.12 165 ASP A C 1
ATOM 1375 O O . ASP A 1 165 ? -14.253 2.037 -36.264 1.00 88.12 165 ASP A O 1
ATOM 1379 N N . ILE A 1 166 ? -15.459 1.664 -34.406 1.00 86.75 166 ILE A N 1
ATOM 1380 C CA . ILE A 1 166 ? -16.670 1.240 -35.126 1.00 86.75 166 ILE A CA 1
ATOM 1381 C C . ILE A 1 166 ? -17.163 2.368 -36.043 1.00 86.75 166 ILE A C 1
ATOM 1383 O O . ILE A 1 166 ? -17.484 2.139 -37.211 1.00 86.75 166 ILE A O 1
ATOM 1387 N N . MET A 1 167 ? -17.172 3.614 -35.562 1.00 83.06 167 MET A N 1
ATOM 1388 C CA . MET A 1 167 ? -17.620 4.752 -36.366 1.00 83.06 167 MET A CA 1
ATOM 1389 C C . MET A 1 167 ? -16.694 5.029 -37.563 1.00 83.06 167 MET A C 1
ATOM 1391 O O . MET A 1 167 ? -17.176 5.409 -38.636 1.00 83.06 167 MET A O 1
ATOM 1395 N N . LYS A 1 168 ? -15.379 4.813 -37.425 1.00 90.69 168 LYS A N 1
ATOM 1396 C CA . LYS A 1 168 ? -14.432 4.868 -38.553 1.00 90.69 168 LYS A CA 1
ATOM 1397 C C . LYS A 1 168 ? -14.701 3.749 -39.560 1.00 90.69 168 LYS A C 1
ATOM 1399 O O . LYS A 1 168 ? -14.738 4.035 -40.757 1.00 90.69 168 LYS A O 1
ATOM 1404 N N . MET A 1 169 ? -14.941 2.518 -39.098 1.00 87.19 169 MET A N 1
ATOM 1405 C CA . MET A 1 169 ? -15.298 1.396 -39.975 1.00 87.19 169 MET A CA 1
AT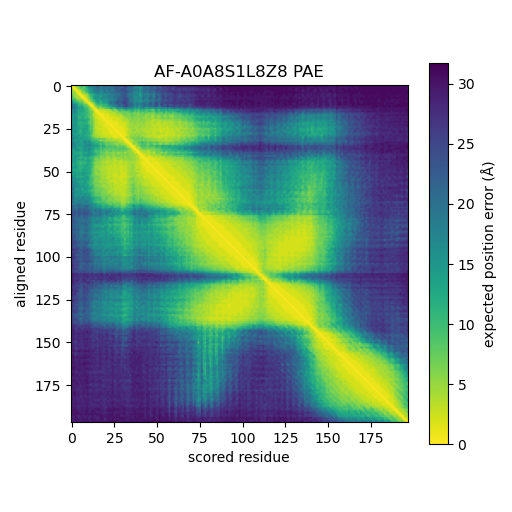OM 1406 C C . MET A 1 169 ? -16.576 1.676 -40.770 1.00 87.19 169 MET A C 1
ATOM 1408 O O . MET A 1 169 ? -16.572 1.522 -41.990 1.00 87.19 169 MET A O 1
ATOM 1412 N N . CYS A 1 170 ? -17.635 2.171 -40.126 1.00 84.88 170 CYS A N 1
ATOM 1413 C CA . CYS A 1 170 ? -18.881 2.524 -40.814 1.00 84.88 170 CYS A CA 1
ATOM 1414 C C . CYS A 1 170 ? -18.675 3.619 -41.871 1.00 84.88 170 CYS A C 1
ATOM 1416 O O . CYS A 1 170 ? -19.225 3.537 -42.968 1.00 84.88 170 CYS A O 1
ATOM 1418 N N . LYS A 1 171 ? -17.858 4.643 -41.579 1.00 90.31 171 LYS A N 1
ATOM 1419 C CA . LYS A 1 171 ? -17.514 5.679 -42.570 1.00 90.31 171 LYS A CA 1
ATOM 1420 C C . LYS A 1 171 ? -16.753 5.101 -43.761 1.00 90.31 171 LYS A C 1
ATOM 1422 O O . LYS A 1 171 ? -17.031 5.480 -44.895 1.00 90.31 171 LYS A O 1
ATOM 1427 N N . TYR A 1 172 ? -15.813 4.197 -43.504 1.00 90.25 172 TYR A N 1
ATOM 1428 C CA . TYR A 1 172 ? -15.039 3.537 -44.550 1.00 90.25 172 TYR A CA 1
ATOM 1429 C C . TYR A 1 172 ? -15.924 2.658 -45.444 1.00 90.25 172 TYR A C 1
ATOM 1431 O O . TYR A 1 172 ? -15.866 2.775 -46.665 1.00 90.25 172 TYR A O 1
ATOM 1439 N N . GLN A 1 173 ? -16.811 1.859 -44.848 1.00 87.06 173 GLN A N 1
ATOM 1440 C CA . GLN A 1 173 ? -17.774 1.038 -45.587 1.00 87.06 173 GLN A CA 1
ATOM 1441 C C . GLN A 1 173 ? -18.740 1.887 -46.419 1.00 87.06 173 GLN A C 1
ATOM 1443 O O . GLN A 1 173 ? -18.960 1.589 -47.588 1.00 87.06 173 GLN A O 1
ATOM 1448 N N . ASN A 1 174 ? -19.263 2.985 -45.865 1.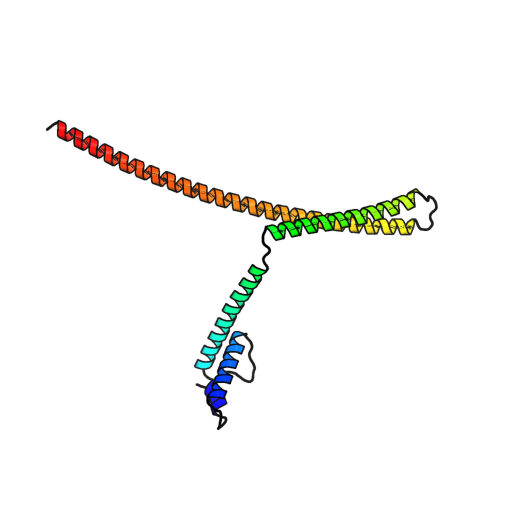00 87.00 174 ASN A N 1
ATOM 1449 C CA . ASN A 1 174 ? -20.120 3.901 -46.624 1.00 87.00 174 ASN A CA 1
ATOM 1450 C C . ASN A 1 174 ? -19.402 4.502 -47.834 1.00 87.00 174 ASN A C 1
ATOM 1452 O O . ASN A 1 174 ? -20.016 4.659 -48.886 1.00 87.00 174 ASN A O 1
ATOM 1456 N N . LYS A 1 175 ? -18.106 4.805 -47.706 1.00 91.81 175 LYS A N 1
ATOM 1457 C CA . LYS A 1 175 ? -17.305 5.297 -48.827 1.00 91.81 175 LYS A CA 1
ATOM 1458 C C . LYS A 1 175 ? -17.166 4.238 -49.928 1.00 91.81 175 LYS A C 1
ATOM 1460 O O . LYS A 1 175 ? -17.409 4.548 -51.086 1.00 91.81 175 LYS A O 1
ATOM 1465 N N . GLN A 1 176 ? -16.866 2.990 -49.566 1.00 89.06 176 GLN A N 1
ATOM 1466 C CA . GLN A 1 176 ? -16.793 1.886 -50.533 1.00 89.06 176 GLN A CA 1
ATOM 1467 C C . GLN A 1 176 ? -18.133 1.642 -51.242 1.00 89.06 176 GLN A C 1
ATOM 1469 O O . GLN A 1 176 ? -18.167 1.419 -52.447 1.00 89.06 176 GLN A O 1
ATOM 1474 N N . ILE A 1 177 ? -19.248 1.719 -50.509 1.00 88.06 177 ILE A N 1
ATOM 1475 C CA . ILE A 1 177 ? -20.591 1.574 -51.086 1.00 88.06 177 ILE A CA 1
ATOM 1476 C C . ILE A 1 177 ? -20.874 2.691 -52.099 1.00 88.06 177 ILE A C 1
ATOM 1478 O O . ILE A 1 177 ? -21.431 2.411 -53.158 1.00 88.06 177 ILE A O 1
ATOM 1482 N N . GLN A 1 178 ? -20.485 3.935 -51.799 1.00 88.50 178 GLN A N 1
ATOM 1483 C CA . GLN A 1 178 ? -20.628 5.056 -52.733 1.00 88.50 178 GLN A CA 1
ATOM 1484 C C . GLN A 1 178 ? -19.798 4.855 -54.004 1.00 88.50 178 GLN A C 1
ATOM 1486 O O . GLN A 1 178 ? -20.334 5.020 -55.095 1.00 88.50 178 GLN A O 1
ATOM 1491 N N . GLU A 1 179 ? -18.540 4.430 -53.872 1.00 88.88 179 GLU A N 1
ATOM 1492 C CA . GLU A 1 179 ? -17.656 4.154 -55.013 1.00 88.88 179 GLU A CA 1
ATOM 1493 C C . GLU A 1 179 ? -18.230 3.044 -55.918 1.00 88.88 179 GLU A C 1
ATOM 1495 O O . GLU A 1 179 ? -18.313 3.220 -57.133 1.00 88.88 179 GLU A O 1
ATOM 1500 N N . MET A 1 180 ? -18.732 1.941 -55.344 1.00 86.06 180 MET A N 1
ATOM 1501 C CA . MET A 1 180 ? -19.382 0.881 -56.135 1.00 86.06 180 MET A CA 1
ATOM 1502 C C . MET A 1 180 ? -20.688 1.338 -56.800 1.00 86.06 180 MET A C 1
ATOM 1504 O O . MET A 1 180 ? -21.013 0.891 -57.900 1.00 86.06 180 MET A O 1
ATOM 1508 N N . LEU A 1 181 ? -21.471 2.196 -56.136 1.00 83.75 181 LEU A N 1
ATOM 1509 C CA . LEU A 1 181 ? -22.698 2.762 -56.705 1.00 83.75 181 LEU A CA 1
ATOM 1510 C C . LEU A 1 181 ? -22.392 3.640 -57.920 1.00 83.75 181 LEU A C 1
ATOM 1512 O O . LEU A 1 181 ? -23.081 3.531 -58.933 1.00 83.75 181 LEU A O 1
ATOM 1516 N N . GLU A 1 182 ? -21.358 4.477 -57.842 1.00 85.25 182 GLU A N 1
ATOM 1517 C CA . GLU A 1 182 ? -20.903 5.300 -58.966 1.00 85.25 182 GLU A CA 1
ATOM 1518 C C . GLU A 1 182 ? -20.425 4.439 -60.143 1.00 85.25 182 GLU A C 1
ATOM 1520 O O . GLU A 1 182 ? -20.790 4.702 -61.293 1.00 85.25 182 GLU A O 1
ATOM 1525 N N . GLU A 1 183 ? -19.686 3.362 -59.867 1.00 84.75 183 GLU A N 1
ATOM 1526 C CA . GLU A 1 183 ? -19.217 2.425 -60.889 1.00 84.75 183 GLU A CA 1
ATOM 1527 C C . GLU A 1 183 ? -20.386 1.690 -61.572 1.00 84.75 183 GLU A C 1
ATOM 1529 O O . GLU A 1 183 ? -20.455 1.642 -62.802 1.00 84.75 183 GLU A O 1
ATOM 1534 N N . LEU A 1 184 ? -21.373 1.213 -60.806 1.00 81.94 184 LEU A N 1
ATOM 1535 C CA . LEU A 1 184 ? -22.596 0.599 -61.342 1.00 81.94 184 LEU A CA 1
ATOM 1536 C C . LEU A 1 184 ? -23.407 1.565 -62.214 1.00 81.94 184 LEU A C 1
ATOM 1538 O O . LEU A 1 184 ? -23.874 1.177 -63.285 1.00 81.94 184 LEU A O 1
ATOM 1542 N N . ILE A 1 185 ? -23.548 2.825 -61.791 1.00 81.81 185 ILE A N 1
ATOM 1543 C CA . ILE A 1 185 ? -24.222 3.865 -62.582 1.00 81.81 185 ILE A CA 1
ATOM 1544 C C . ILE A 1 185 ? -23.458 4.119 -63.889 1.00 81.81 185 ILE A C 1
ATOM 1546 O O . ILE A 1 185 ? -24.071 4.244 -64.951 1.00 81.81 185 ILE A O 1
ATOM 1550 N N . SER A 1 186 ? -22.123 4.154 -63.841 1.00 78.62 186 SER A N 1
ATOM 1551 C CA . SER A 1 186 ? -21.292 4.340 -65.036 1.00 78.62 186 SER A CA 1
ATOM 1552 C C . SER A 1 186 ? -21.439 3.184 -66.037 1.00 78.62 186 SER A C 1
ATOM 1554 O O . SER A 1 186 ? -21.609 3.421 -67.235 1.00 78.62 186 SER A O 1
ATOM 1556 N N . LEU A 1 187 ? -21.486 1.940 -65.548 1.00 76.12 187 LEU A N 1
ATOM 1557 C CA . LEU A 1 187 ? -21.696 0.739 -66.358 1.00 76.12 187 LEU A CA 1
ATOM 1558 C C . LEU A 1 187 ? -23.105 0.696 -66.954 1.00 76.12 187 LEU A C 1
ATOM 1560 O O . LEU A 1 187 ? -23.264 0.358 -68.126 1.00 76.12 187 LEU A O 1
ATOM 1564 N N . GLN A 1 188 ? -24.125 1.082 -66.185 1.00 73.56 188 GLN A N 1
ATOM 1565 C CA . GLN A 1 188 ? -25.501 1.173 -66.672 1.00 73.56 188 GLN A CA 1
ATOM 1566 C C . GLN A 1 188 ? -25.635 2.214 -67.795 1.00 73.56 188 GLN A C 1
ATOM 1568 O O . GLN A 1 188 ? -26.281 1.938 -68.807 1.00 73.56 188 GLN A O 1
ATOM 1573 N N . ASN A 1 189 ? -24.992 3.376 -67.655 1.00 71.00 189 ASN A N 1
ATOM 1574 C CA . ASN A 1 189 ? -24.990 4.423 -68.681 1.00 71.00 189 ASN A CA 1
ATOM 1575 C C . ASN A 1 189 ? -24.244 3.992 -69.953 1.00 71.00 189 ASN A C 1
ATOM 1577 O O . ASN A 1 189 ? -24.710 4.262 -71.059 1.00 71.00 189 ASN A O 1
ATOM 1581 N N . TYR A 1 190 ? -23.129 3.271 -69.813 1.00 66.44 190 TYR A N 1
ATOM 1582 C CA . TYR A 1 190 ? -22.409 2.683 -70.945 1.00 66.44 190 TYR A CA 1
ATOM 1583 C C . TYR A 1 190 ? -23.260 1.640 -71.685 1.00 66.44 190 TYR A C 1
ATOM 1585 O O . TYR A 1 190 ? -23.330 1.633 -72.915 1.00 66.44 190 TYR A O 1
ATOM 1593 N N . HIS A 1 191 ? -23.976 0.793 -70.941 1.00 59.75 191 HIS A N 1
ATOM 1594 C CA . HIS A 1 191 ? -24.855 -0.215 -71.526 1.00 59.75 191 HIS A CA 1
ATOM 1595 C C . HIS A 1 191 ? -26.063 0.401 -72.243 1.00 59.75 191 HIS A C 1
ATOM 1597 O O . HIS A 1 191 ? -26.467 -0.122 -73.275 1.00 59.75 191 HIS A O 1
ATOM 1603 N N . TYR A 1 192 ? -26.611 1.513 -71.741 1.00 57.66 192 TYR A N 1
ATOM 1604 C CA . TYR A 1 192 ? -27.705 2.245 -72.391 1.00 57.66 192 TYR A CA 1
ATOM 1605 C C . TYR A 1 192 ? -27.288 2.883 -73.723 1.00 57.66 192 TYR A C 1
ATOM 1607 O O . TYR A 1 192 ? -28.099 2.940 -74.645 1.00 57.66 192 TYR A O 1
ATOM 1615 N N . HIS A 1 193 ? -26.034 3.329 -73.848 1.00 57.88 193 HIS A N 1
ATOM 1616 C CA . HIS A 1 193 ? -25.521 3.899 -75.096 1.00 57.88 193 HIS A CA 1
ATOM 1617 C C . HIS A 1 193 ? -25.328 2.846 -76.199 1.00 57.88 193 HIS A C 1
ATOM 1619 O O . HIS A 1 193 ? -25.683 3.109 -77.341 1.00 57.88 193 HIS A O 1
ATOM 1625 N N . ASN A 1 194 ? -24.885 1.632 -75.857 1.00 56.00 194 ASN A N 1
ATOM 1626 C CA . ASN A 1 194 ? -24.676 0.541 -76.823 1.00 56.00 194 ASN A CA 1
ATOM 1627 C C . ASN A 1 194 ? -25.967 -0.108 -77.373 1.00 56.00 194 ASN A C 1
ATOM 1629 O O . ASN A 1 194 ? -25.878 -0.998 -78.210 1.00 56.00 194 ASN A O 1
ATOM 1633 N N . TRP A 1 195 ? -27.154 0.265 -76.883 1.00 51.84 195 TRP A N 1
ATOM 1634 C CA . TRP A 1 195 ? -28.444 -0.227 -77.405 1.00 51.84 195 TRP A CA 1
ATOM 1635 C C . TRP A 1 195 ? -29.093 0.727 -78.424 1.00 51.84 195 TRP A C 1
ATOM 1637 O O . TRP A 1 195 ? -30.126 0.380 -78.996 1.00 51.84 195 TRP A O 1
ATOM 1647 N N . TYR A 1 196 ? -28.528 1.923 -78.622 1.00 48.94 196 TYR A N 1
ATOM 1648 C CA . TYR A 1 196 ? -29.044 2.955 -79.534 1.00 48.94 196 TYR A CA 1
ATOM 1649 C C . TYR A 1 196 ? -28.156 3.202 -80.770 1.00 48.94 196 TYR A C 1
ATOM 1651 O O . TYR A 1 196 ? -28.507 4.061 -81.579 1.00 48.94 196 TYR A O 1
ATOM 1659 N N . ASP A 1 197 ? -27.078 2.428 -80.928 1.00 46.19 197 ASP A N 1
ATOM 1660 C CA . ASP A 1 197 ? -26.296 2.270 -82.167 1.00 46.19 197 ASP A CA 1
ATOM 1661 C C . ASP A 1 197 ? -26.624 0.915 -82.823 1.00 46.19 197 ASP A C 1
ATOM 1663 O O . ASP A 1 197 ? -26.674 0.853 -84.075 1.00 46.19 197 ASP A O 1
#